Protein AF-A0A7R9YIL5-F1 (afdb_monomer)

Foldseek 3Di:
DDDDDDDDDPDPPPPPDDPVVVVVVLVVLPQFQDLVQLLCQLQVQLCVCLVFVVSNVALSLLSSLLSLLVSQCVSCVSLVAVLLNLLSVLSNLSSCLRNVLLVCCVVPPVVSVVVSVVVRVPDDDDRSVVCSVVSSVSSLLSSLLSLLSRLLCVCSNPFLDPVLVVLLVVLSVQLVVLSVQLSVQSVQVVVCVVVVDDDDCDDSNVPDVHSNVRSVLSNLVSSLSSSVSSCVRVPVPDPVSVVSNVSSVSSSD

Mean predicted aligned error: 8.69 Å

pLDDT: mean 85.77, std 17.81, range [32.41, 98.81]

Organism: Diacronema lutheri (NCBI:txid2081491)

Sequence (253 aa):
RVEGWPHSSFASQRIRQPTCRGAARLAMAAAPLDAQSLAVACALPTLLGLWKREYTVSYGYGGAMLWAGALALARAAADQSPLALAHAGLYIAYGLRLVLFLLYRELRIAYFRELRERVESRAPKGSRLRRLPFCLSVAALYFGMAAPLRLTQALGGTPASPFVASAIGALIGAGYVGWAVATLGDLQKTLAKARGAGLVTSGLYAKLRHPNYTGEAGLWMASAGAGVVAALGAGACSTAIAAWTALALVGCA

Structure (mmCIF, N/CA/C/O backbone):
data_AF-A0A7R9YIL5-F1
#
_entry.id   AF-A0A7R9YIL5-F1
#
loop_
_atom_site.group_PDB
_atom_site.id
_atom_site.type_symbol
_atom_site.label_atom_id
_atom_site.label_alt_id
_atom_site.label_comp_id
_atom_site.label_asym_id
_atom_site.label_entity_id
_atom_site.label_seq_id
_atom_site.pdbx_PDB_ins_code
_atom_site.Cartn_x
_atom_site.Cartn_y
_atom_site.Cartn_z
_atom_site.occupancy
_atom_site.B_iso_or_equiv
_atom_site.auth_seq_id
_atom_site.auth_comp_id
_atom_site.auth_asym_id
_atom_site.auth_atom_id
_atom_site.pdbx_PDB_model_num
ATOM 1 N N . ARG A 1 1 ? 42.624 -45.985 -55.792 1.00 43.16 1 ARG A N 1
ATOM 2 C CA . ARG A 1 1 ? 42.403 -44.557 -56.128 1.00 43.16 1 ARG A CA 1
ATOM 3 C C . ARG A 1 1 ? 41.510 -44.006 -55.023 1.00 43.16 1 ARG A C 1
ATOM 5 O O . ARG A 1 1 ? 40.496 -44.625 -54.742 1.00 43.16 1 ARG A O 1
ATOM 12 N N . VAL A 1 2 ? 42.017 -43.007 -54.312 1.00 41.53 2 VAL A N 1
ATOM 13 C CA . VAL A 1 2 ? 41.582 -42.529 -52.990 1.00 41.53 2 VAL A CA 1
ATOM 14 C C . VAL A 1 2 ? 40.319 -41.656 -53.097 1.00 41.53 2 VAL A C 1
ATOM 16 O O . VAL A 1 2 ? 40.208 -40.898 -54.052 1.00 41.53 2 VAL A O 1
ATOM 19 N N . GLU A 1 3 ? 39.414 -41.855 -52.129 1.00 41.59 3 GLU A N 1
ATOM 20 C CA . GLU A 1 3 ? 38.395 -40.980 -51.503 1.00 41.59 3 GLU A CA 1
ATOM 21 C C . GLU A 1 3 ? 37.538 -39.990 -52.317 1.00 41.59 3 GLU A C 1
ATOM 23 O O . GLU A 1 3 ? 38.011 -39.190 -53.115 1.00 41.59 3 GLU A O 1
ATOM 28 N N . GLY A 1 4 ? 36.247 -39.953 -51.962 1.00 40.53 4 GLY A N 1
ATOM 29 C CA . GLY A 1 4 ? 35.321 -38.867 -52.278 1.00 40.53 4 GLY A CA 1
ATOM 30 C C . GLY A 1 4 ? 34.204 -38.786 -51.235 1.00 40.53 4 GLY A C 1
ATOM 31 O O . GLY A 1 4 ? 33.125 -39.335 -51.437 1.00 40.53 4 GLY A O 1
ATOM 32 N N . TRP A 1 5 ? 34.484 -38.143 -50.098 1.00 43.59 5 TRP A N 1
ATOM 33 C CA . TRP A 1 5 ? 33.482 -37.740 -49.102 1.00 43.59 5 TRP A CA 1
ATOM 34 C C . TRP A 1 5 ? 32.734 -36.470 -49.562 1.00 43.59 5 TRP A C 1
ATOM 36 O O . TRP A 1 5 ? 33.339 -35.610 -50.205 1.00 43.59 5 TRP A O 1
ATOM 46 N N . PRO A 1 6 ? 31.439 -36.306 -49.229 1.00 52.16 6 PRO A N 1
ATOM 47 C CA . PRO A 1 6 ? 30.648 -35.151 -49.644 1.00 52.16 6 PRO A CA 1
ATOM 48 C C . PRO A 1 6 ? 30.911 -33.923 -48.757 1.00 52.16 6 PRO A C 1
ATOM 50 O O . PRO A 1 6 ? 30.765 -33.971 -47.536 1.00 52.16 6 PRO A O 1
ATOM 53 N N . HIS A 1 7 ? 31.243 -32.791 -49.381 1.00 45.88 7 HIS A N 1
ATOM 54 C CA . HIS A 1 7 ? 31.306 -31.491 -48.717 1.00 45.88 7 HIS A CA 1
ATOM 55 C C . HIS A 1 7 ? 29.890 -30.984 -48.402 1.00 45.88 7 HIS A C 1
ATOM 57 O O . HIS A 1 7 ? 29.178 -30.503 -49.283 1.00 45.88 7 HIS A O 1
ATOM 63 N N . SER A 1 8 ? 29.484 -31.055 -47.135 1.00 48.72 8 SER A N 1
ATOM 64 C CA . SER A 1 8 ? 28.352 -30.292 -46.613 1.00 48.72 8 SER A CA 1
ATOM 65 C C . SER A 1 8 ? 28.789 -28.844 -46.369 1.00 48.72 8 SER A C 1
ATOM 67 O O . SER A 1 8 ? 29.671 -28.550 -45.562 1.00 48.72 8 SER A O 1
ATOM 69 N N . SER A 1 9 ? 28.184 -27.907 -47.098 1.00 45.69 9 SER A N 1
ATOM 70 C CA . SER A 1 9 ? 28.391 -26.478 -46.884 1.00 45.69 9 SER A CA 1
ATOM 71 C C . SER A 1 9 ? 27.749 -26.058 -45.558 1.00 45.69 9 SER A C 1
ATOM 73 O O . SER A 1 9 ? 26.525 -25.951 -45.458 1.00 45.69 9 SER A O 1
ATOM 75 N N . PHE A 1 10 ? 28.566 -25.788 -44.542 1.00 44.75 10 PHE A N 1
ATOM 76 C CA . PHE A 1 10 ? 28.148 -25.046 -43.354 1.00 44.75 10 PHE A CA 1
ATOM 77 C C . PHE A 1 10 ? 27.812 -23.605 -43.765 1.00 44.75 10 PHE A C 1
ATOM 79 O O . PHE A 1 10 ? 28.677 -22.732 -43.835 1.00 44.75 10 PHE A O 1
ATOM 86 N N . ALA A 1 11 ? 26.539 -23.353 -44.072 1.00 48.94 11 ALA A N 1
ATOM 87 C CA . ALA A 1 11 ? 26.019 -22.005 -44.226 1.00 48.94 11 ALA A CA 1
ATOM 88 C C . ALA A 1 11 ? 26.051 -21.317 -42.855 1.00 48.94 11 ALA A C 1
ATOM 90 O O . ALA A 1 11 ? 25.267 -21.628 -41.958 1.00 48.94 11 ALA A O 1
ATOM 91 N N . SER A 1 12 ? 26.986 -20.386 -42.691 1.00 48.50 12 SER A N 1
ATOM 92 C CA . SER A 1 12 ? 27.076 -19.504 -41.536 1.00 48.50 12 SER A CA 1
ATOM 93 C C . SER A 1 12 ? 25.798 -18.668 -41.428 1.00 48.50 12 SER A C 1
ATOM 95 O O . SER A 1 12 ? 25.592 -17.683 -42.142 1.00 48.50 12 SER A O 1
ATOM 97 N N . GLN A 1 13 ? 24.904 -19.062 -40.519 1.00 47.03 13 GLN A N 1
ATOM 98 C CA . GLN A 1 13 ? 23.800 -18.216 -40.085 1.00 47.03 13 GLN A CA 1
ATOM 99 C C . GLN A 1 13 ? 24.396 -16.984 -39.398 1.00 47.03 13 GLN A C 1
ATOM 101 O O . GLN A 1 13 ? 24.738 -16.995 -38.218 1.00 47.03 13 GLN A O 1
ATOM 106 N N . ARG A 1 14 ? 24.555 -15.906 -40.169 1.00 44.38 14 ARG A N 1
ATOM 107 C CA . ARG A 1 14 ? 24.848 -14.572 -39.649 1.00 44.38 14 ARG A CA 1
ATOM 108 C C . ARG A 1 14 ? 23.717 -14.181 -38.701 1.00 44.38 14 ARG A C 1
ATOM 110 O O . ARG A 1 14 ? 22.636 -13.798 -39.148 1.00 44.38 14 ARG A O 1
ATOM 117 N N . ILE A 1 15 ? 23.988 -14.274 -37.401 1.00 51.88 15 ILE A N 1
ATOM 118 C CA . ILE A 1 15 ? 23.191 -13.661 -36.341 1.00 51.88 15 ILE A CA 1
ATOM 119 C C . ILE A 1 15 ? 23.100 -12.174 -36.690 1.00 51.88 15 ILE A C 1
ATOM 121 O O . ILE A 1 15 ? 24.083 -11.437 -36.595 1.00 51.88 15 ILE A O 1
ATOM 125 N N . ARG A 1 16 ? 21.939 -11.742 -37.191 1.00 44.91 16 ARG A N 1
ATOM 126 C CA . ARG A 1 16 ? 21.675 -10.328 -37.454 1.00 44.91 16 ARG A CA 1
ATOM 127 C C . ARG A 1 16 ? 21.697 -9.620 -36.108 1.00 44.91 16 ARG A C 1
ATOM 129 O O . ARG A 1 16 ? 20.775 -9.786 -35.314 1.00 44.91 16 ARG A O 1
ATOM 136 N N . GLN A 1 17 ? 22.746 -8.843 -35.854 1.00 46.16 17 GLN A N 1
ATOM 137 C CA . GLN A 1 17 ? 22.734 -7.922 -34.730 1.00 46.16 17 GLN A CA 1
ATOM 138 C C . GLN A 1 17 ? 21.582 -6.925 -34.928 1.00 46.16 17 GLN A C 1
ATOM 140 O O . GLN A 1 17 ? 21.430 -6.386 -36.033 1.00 46.16 17 GLN A O 1
ATOM 145 N N . PRO A 1 18 ? 20.737 -6.702 -33.909 1.00 42.69 18 PRO A N 1
ATOM 146 C CA . PRO A 1 18 ? 19.659 -5.734 -34.005 1.00 42.69 18 PRO A CA 1
ATOM 147 C C . PRO A 1 18 ? 20.264 -4.347 -34.238 1.00 42.69 18 PRO A C 1
ATOM 149 O O . PRO A 1 18 ? 21.098 -3.868 -33.475 1.00 42.69 18 PRO A O 1
ATOM 152 N N . THR A 1 19 ? 19.868 -3.708 -35.337 1.00 43.75 19 THR A N 1
ATOM 153 C CA . THR A 1 19 ? 20.321 -2.361 -35.684 1.00 43.75 19 THR A CA 1
ATOM 154 C C . THR A 1 19 ? 19.830 -1.359 -34.635 1.00 43.75 19 THR A C 1
ATOM 156 O O . THR A 1 19 ? 18.711 -1.480 -34.132 1.00 43.75 19 THR A O 1
ATOM 159 N N . CYS A 1 20 ? 20.619 -0.318 -34.342 1.00 45.12 20 CYS A N 1
ATOM 160 C CA . CYS A 1 20 ? 20.291 0.739 -33.367 1.00 45.12 20 CYS A CA 1
ATOM 161 C C . CYS A 1 20 ? 18.918 1.416 -33.592 1.00 45.12 20 CYS A C 1
ATOM 163 O O . CYS A 1 20 ? 18.374 2.045 -32.689 1.00 45.12 20 CYS A O 1
ATOM 165 N N . ARG A 1 21 ? 18.312 1.258 -34.778 1.00 38.22 21 ARG A N 1
ATOM 166 C CA . ARG A 1 21 ? 16.957 1.737 -35.100 1.00 38.22 21 ARG A CA 1
ATOM 167 C C . ARG A 1 21 ? 15.832 0.863 -34.520 1.00 38.22 21 ARG A C 1
ATOM 169 O O . ARG A 1 21 ? 14.750 1.382 -34.266 1.00 38.22 21 ARG A O 1
ATOM 176 N N . GLY A 1 22 ? 16.074 -0.427 -34.269 1.00 32.41 22 GLY A N 1
ATOM 177 C CA . GLY A 1 22 ? 15.143 -1.303 -33.543 1.00 32.41 22 GLY A CA 1
ATOM 178 C C . GLY A 1 22 ? 15.075 -0.965 -32.050 1.00 32.41 22 GLY A C 1
ATOM 179 O O . GLY A 1 22 ? 13.989 -0.926 -31.479 1.00 32.41 22 GLY A O 1
ATOM 180 N N . ALA A 1 23 ? 16.216 -0.602 -31.455 1.00 39.84 23 ALA A N 1
ATOM 181 C CA . ALA A 1 23 ? 16.303 -0.128 -30.073 1.00 39.84 23 ALA A CA 1
ATOM 182 C C . ALA A 1 23 ? 15.541 1.193 -29.855 1.00 39.84 23 ALA A C 1
ATOM 184 O O . ALA A 1 23 ? 14.880 1.357 -28.838 1.00 39.84 23 ALA A O 1
ATOM 185 N N . ALA A 1 24 ? 15.545 2.101 -30.837 1.00 35.88 24 ALA A N 1
ATOM 186 C CA . ALA A 1 24 ? 14.792 3.357 -30.767 1.00 35.88 24 ALA A CA 1
ATOM 187 C C . ALA A 1 24 ? 13.263 3.176 -30.898 1.00 35.88 24 ALA A C 1
ATOM 189 O O . ALA A 1 24 ? 12.508 3.936 -30.301 1.00 35.88 24 ALA A O 1
ATOM 190 N N . ARG A 1 25 ? 12.786 2.157 -31.635 1.00 33.31 25 ARG A N 1
ATOM 191 C CA . ARG A 1 25 ? 11.349 1.813 -31.697 1.00 33.31 25 ARG A CA 1
ATOM 192 C C . ARG A 1 25 ? 10.863 1.061 -30.454 1.00 33.31 25 ARG A C 1
ATOM 194 O O . ARG A 1 25 ? 9.716 1.243 -30.069 1.00 33.31 25 ARG A O 1
ATOM 201 N N . LEU A 1 26 ? 11.730 0.284 -29.802 1.00 37.34 26 LEU A N 1
ATOM 202 C CA . LEU A 1 26 ? 11.471 -0.298 -28.477 1.00 37.34 26 LEU A CA 1
ATOM 203 C C . LEU A 1 26 ? 11.579 0.740 -27.348 1.00 37.34 26 LEU A C 1
ATOM 205 O O . LEU A 1 26 ? 10.901 0.604 -26.344 1.00 37.34 26 LEU A O 1
ATOM 209 N N . ALA A 1 27 ? 12.344 1.819 -27.525 1.00 36.19 27 ALA A N 1
ATOM 210 C CA . ALA A 1 27 ? 12.391 2.951 -26.591 1.00 36.19 27 ALA A CA 1
ATOM 211 C C . ALA A 1 27 ? 11.147 3.866 -26.651 1.00 36.19 27 ALA A C 1
ATOM 213 O O . ALA A 1 27 ? 11.011 4.767 -25.828 1.00 36.19 27 ALA A O 1
ATOM 214 N N . MET A 1 28 ? 10.236 3.630 -27.605 1.00 36.56 28 MET A N 1
ATOM 215 C CA . MET A 1 28 ? 8.868 4.166 -27.585 1.00 36.56 28 MET A CA 1
ATOM 216 C C . MET A 1 28 ? 7.867 3.218 -26.891 1.00 36.56 28 MET A C 1
ATOM 218 O O . MET A 1 28 ? 6.677 3.536 -26.853 1.00 36.56 28 MET A O 1
ATOM 222 N N . ALA A 1 29 ? 8.317 2.076 -26.344 1.00 41.16 29 ALA A N 1
ATOM 223 C CA . ALA A 1 29 ? 7.546 1.309 -25.360 1.00 41.16 29 ALA A CA 1
ATOM 224 C C . ALA A 1 29 ? 7.273 2.208 -24.145 1.00 41.16 29 ALA A C 1
ATOM 226 O O . ALA A 1 29 ? 8.098 3.065 -23.826 1.00 41.16 29 ALA A O 1
ATOM 227 N N . ALA A 1 30 ? 6.082 2.109 -23.554 1.00 50.97 30 ALA A N 1
ATOM 228 C CA . ALA A 1 30 ? 5.438 3.240 -22.904 1.00 50.97 30 ALA A CA 1
ATOM 229 C C . ALA A 1 30 ? 6.308 3.924 -21.842 1.00 50.97 30 ALA A C 1
ATOM 231 O O . ALA A 1 30 ? 7.000 3.292 -21.042 1.00 50.97 30 ALA A O 1
ATOM 232 N N . ALA A 1 31 ? 6.246 5.257 -21.819 1.00 60.88 31 ALA A N 1
ATOM 233 C CA . ALA A 1 31 ? 6.897 6.031 -20.777 1.00 60.88 31 ALA A CA 1
ATOM 234 C C . ALA A 1 31 ? 6.431 5.522 -19.394 1.00 60.88 31 ALA A C 1
ATOM 236 O O . ALA A 1 31 ? 5.223 5.366 -19.180 1.00 60.88 31 ALA A O 1
ATOM 237 N N . PRO A 1 32 ? 7.357 5.272 -18.450 1.00 66.12 32 PRO A N 1
ATOM 238 C CA . PRO A 1 32 ? 7.005 4.765 -17.129 1.00 66.12 32 PRO A CA 1
ATOM 239 C C . PRO A 1 32 ? 6.058 5.739 -16.421 1.00 66.12 32 PRO A C 1
ATOM 241 O O . PRO A 1 32 ? 6.176 6.955 -16.623 1.00 66.12 32 PRO A O 1
ATOM 244 N N . LEU A 1 33 ? 5.167 5.209 -15.568 1.00 80.81 33 LEU A N 1
ATOM 245 C CA . LEU A 1 33 ? 4.094 5.949 -14.884 1.00 80.81 33 LEU A CA 1
ATOM 246 C C . LEU A 1 33 ? 4.544 7.329 -14.424 1.00 80.81 33 LEU A C 1
ATOM 248 O O . LEU A 1 33 ? 5.411 7.429 -13.556 1.00 80.81 33 LEU A O 1
ATOM 252 N N . ASP A 1 34 ? 3.980 8.379 -15.012 1.00 88.25 34 ASP A N 1
ATOM 253 C CA . ASP A 1 34 ? 4.464 9.742 -14.859 1.00 88.25 34 ASP A CA 1
ATOM 254 C C . ASP A 1 34 ? 4.389 10.236 -13.407 1.00 88.25 34 ASP A C 1
ATOM 256 O O . ASP A 1 34 ? 3.470 9.928 -12.645 1.00 88.25 34 ASP A O 1
ATOM 260 N N . ALA A 1 35 ? 5.402 11.012 -13.017 1.00 90.62 35 ALA A N 1
ATOM 261 C CA . ALA A 1 35 ? 5.555 11.486 -11.645 1.00 90.62 35 ALA A CA 1
ATOM 262 C C . ALA A 1 35 ? 4.369 12.350 -11.191 1.00 90.62 35 ALA A C 1
ATOM 264 O O . ALA A 1 35 ? 3.998 12.315 -10.023 1.00 90.62 35 ALA A O 1
ATOM 265 N N . GLN A 1 36 ? 3.779 13.117 -12.113 1.00 94.50 36 GLN A N 1
ATOM 266 C CA . GLN A 1 36 ? 2.678 14.029 -11.818 1.00 94.50 36 GLN A CA 1
ATOM 267 C C . GLN A 1 36 ? 1.403 13.253 -11.489 1.00 94.50 36 GLN A C 1
ATOM 269 O O . GLN A 1 36 ? 0.809 13.493 -10.441 1.00 94.50 36 GLN A O 1
ATOM 274 N N . SER A 1 37 ? 1.024 12.274 -12.311 1.00 94.31 37 SER A N 1
ATOM 275 C CA . SER A 1 37 ? -0.135 11.416 -12.055 1.00 94.31 37 SER A CA 1
ATOM 276 C C . SER A 1 37 ? 0.035 10.622 -10.768 1.00 94.31 37 SER A C 1
ATOM 278 O O . SER A 1 37 ? -0.918 10.503 -10.002 1.00 94.31 37 SER A O 1
ATOM 280 N N . LEU A 1 38 ? 1.247 10.137 -10.480 1.00 95.44 38 LEU A N 1
ATOM 281 C CA . LEU A 1 38 ? 1.524 9.453 -9.220 1.00 95.44 38 LEU A CA 1
ATOM 282 C C . LEU A 1 38 ? 1.409 10.401 -8.015 1.00 95.44 38 LEU A C 1
ATOM 284 O O . LEU A 1 38 ? 0.769 10.060 -7.024 1.00 95.44 38 LEU A O 1
ATOM 288 N N . ALA A 1 39 ? 1.960 11.613 -8.109 1.00 96.81 39 ALA A N 1
ATOM 289 C CA . ALA A 1 39 ? 1.838 12.623 -7.060 1.00 96.81 39 ALA A CA 1
ATOM 290 C C . ALA A 1 39 ? 0.375 13.018 -6.819 1.00 96.81 39 ALA A C 1
ATOM 292 O O . ALA A 1 39 ? -0.049 13.121 -5.671 1.00 96.81 39 ALA A O 1
ATOM 293 N N . VAL A 1 40 ? -0.418 13.178 -7.882 1.00 97.62 40 VAL A N 1
ATOM 294 C CA . VAL A 1 40 ? -1.859 13.457 -7.799 1.00 97.62 40 VAL A CA 1
ATOM 295 C C . VAL A 1 40 ? -2.609 12.288 -7.159 1.00 97.62 40 VAL A C 1
ATOM 297 O O . VAL A 1 40 ? -3.412 12.515 -6.252 1.00 97.62 40 VAL A O 1
ATOM 300 N N . ALA A 1 41 ? -2.314 11.051 -7.569 1.00 97.69 41 ALA A N 1
ATOM 301 C CA . ALA A 1 41 ? -2.917 9.846 -7.005 1.00 97.69 41 ALA A CA 1
ATOM 302 C C . ALA A 1 41 ? -2.622 9.694 -5.509 1.00 97.69 41 ALA A C 1
ATOM 304 O O . ALA A 1 41 ? -3.492 9.256 -4.761 1.00 97.69 41 ALA A O 1
ATOM 305 N N . CYS A 1 42 ? -1.434 10.100 -5.053 1.00 97.88 42 CYS A N 1
ATOM 306 C CA . CYS A 1 42 ? -1.090 10.102 -3.634 1.00 97.88 42 CYS A CA 1
ATOM 307 C C . CYS A 1 42 ? -1.674 11.305 -2.881 1.00 97.88 42 CYS A C 1
ATOM 309 O O . CYS A 1 42 ? -2.124 11.155 -1.748 1.00 97.88 42 CYS A O 1
ATOM 311 N N . ALA A 1 43 ? -1.708 12.493 -3.488 1.00 97.94 43 ALA A N 1
ATOM 312 C CA . ALA A 1 43 ? -2.155 13.714 -2.827 1.00 97.94 43 ALA A CA 1
ATOM 313 C C . ALA A 1 43 ? -3.675 13.780 -2.665 1.00 97.94 43 ALA A C 1
ATOM 315 O O . ALA A 1 43 ? -4.154 14.011 -1.556 1.00 97.94 43 ALA A O 1
ATOM 316 N N . LEU A 1 44 ? -4.454 13.559 -3.726 1.00 98.00 44 LEU A N 1
ATOM 317 C CA . LEU A 1 44 ? -5.900 13.806 -3.693 1.00 98.00 44 LEU A CA 1
ATOM 318 C C . LEU A 1 44 ? -6.639 12.998 -2.610 1.00 98.00 44 LEU A C 1
ATOM 320 O O . LEU A 1 44 ? -7.394 13.611 -1.851 1.00 98.00 44 LEU A O 1
ATOM 324 N N . PRO A 1 45 ? -6.404 11.683 -2.434 1.00 98.12 45 PRO A N 1
ATOM 325 C CA . PRO A 1 45 ? -7.035 10.929 -1.352 1.00 98.12 45 PRO A CA 1
ATOM 326 C C . PRO A 1 45 ? -6.656 11.446 0.043 1.00 98.12 45 PRO A C 1
ATOM 328 O O . PRO A 1 45 ? -7.496 11.473 0.943 1.00 98.12 45 PRO A O 1
ATOM 331 N N . THR A 1 46 ? -5.418 11.910 0.243 1.00 97.56 46 THR A N 1
ATOM 332 C CA . THR A 1 46 ? -4.970 12.424 1.553 1.00 97.56 46 THR A CA 1
ATOM 333 C C . THR A 1 46 ? -5.679 13.715 1.963 1.00 97.56 46 THR A C 1
ATOM 335 O O . THR A 1 46 ? -5.798 13.993 3.161 1.00 97.56 46 THR A O 1
ATOM 338 N N . LEU A 1 47 ? -6.223 14.471 0.999 1.00 97.56 47 LEU A N 1
ATOM 339 C CA . LEU A 1 47 ? -6.989 15.694 1.256 1.00 97.56 47 LEU A CA 1
ATOM 340 C C . LEU A 1 47 ? -8.331 15.431 1.951 1.00 97.56 47 LEU A C 1
ATOM 342 O O . LEU A 1 47 ? -8.904 16.363 2.516 1.00 97.56 47 LEU A O 1
ATOM 346 N N . LEU A 1 48 ? -8.799 14.177 2.034 1.00 96.50 48 LEU A N 1
ATOM 347 C CA . LEU A 1 48 ? -9.899 13.804 2.938 1.00 96.50 48 LEU A CA 1
ATOM 348 C C . LEU A 1 48 ? -9.603 14.201 4.400 1.00 96.50 48 LEU A C 1
ATOM 350 O O . LEU A 1 48 ? -10.520 14.495 5.170 1.00 96.50 48 LEU A O 1
ATOM 354 N N . GLY A 1 49 ? -8.318 14.311 4.747 1.00 95.44 49 GLY A N 1
ATOM 355 C CA . GLY A 1 49 ? -7.795 14.894 5.982 1.00 95.44 49 GLY A CA 1
ATOM 356 C C . GLY A 1 49 ? -8.297 16.288 6.342 1.00 95.44 49 GLY A C 1
ATOM 357 O O . GLY A 1 49 ? -8.426 16.639 7.522 1.00 95.44 49 GLY A O 1
ATOM 358 N N . LEU A 1 50 ? -8.592 17.095 5.318 1.00 95.25 50 LEU A N 1
ATOM 359 C CA . LEU A 1 50 ? -9.149 18.430 5.495 1.00 95.25 50 LEU A CA 1
ATOM 360 C C . LEU A 1 50 ? -10.538 18.343 6.129 1.00 95.25 50 LEU A C 1
ATOM 362 O O . LEU A 1 50 ? -10.873 19.182 6.960 1.00 95.25 50 LEU A O 1
ATOM 366 N N . TRP A 1 51 ? -11.324 17.312 5.807 1.00 93.81 51 TRP A N 1
ATOM 367 C CA . TRP A 1 51 ? -12.619 17.085 6.443 1.00 93.81 51 TRP A CA 1
ATOM 368 C C . TRP A 1 51 ? -12.469 16.496 7.849 1.00 93.81 51 TRP A C 1
ATOM 370 O O . TRP A 1 51 ? -13.001 17.063 8.807 1.00 93.81 51 TRP A O 1
ATOM 380 N N . LYS A 1 52 ? -11.735 15.387 7.981 1.00 93.06 52 LYS A N 1
ATOM 381 C CA . LYS A 1 52 ? -11.466 14.711 9.259 1.00 93.06 52 LYS A CA 1
ATOM 382 C C . LYS A 1 52 ? -9.996 14.335 9.316 1.00 93.06 52 LYS A C 1
ATOM 384 O O . LYS A 1 52 ? -9.512 13.654 8.420 1.00 93.06 52 LYS A O 1
ATOM 389 N N . ARG A 1 53 ? -9.289 14.734 10.378 1.00 90.44 53 ARG A N 1
ATOM 390 C CA . ARG A 1 53 ? -7.820 14.596 10.449 1.00 90.44 53 ARG A CA 1
ATOM 391 C C . ARG A 1 53 ? -7.343 13.150 10.264 1.00 90.44 53 ARG A C 1
ATOM 393 O O . ARG A 1 53 ? -6.332 12.913 9.613 1.00 90.44 53 ARG A O 1
ATOM 400 N N . GLU A 1 54 ? -8.075 12.190 10.820 1.00 93.25 54 GLU A N 1
ATOM 401 C CA . GLU A 1 54 ? -7.749 10.761 10.726 1.00 93.25 54 GLU A CA 1
ATOM 402 C C . GLU A 1 54 ? -7.852 10.216 9.291 1.00 93.25 54 GLU A C 1
ATOM 404 O O . GLU A 1 54 ? -7.197 9.231 8.955 1.00 93.25 54 GLU A O 1
ATOM 409 N N . TYR A 1 55 ? -8.623 10.862 8.409 1.00 96.12 55 TYR A N 1
ATOM 410 C CA . TYR A 1 55 ? -8.804 10.392 7.035 1.00 96.12 55 TYR A CA 1
ATOM 411 C C . TYR A 1 55 ? -7.545 10.515 6.189 1.00 96.12 55 TYR A C 1
ATOM 413 O O . TYR A 1 55 ? -7.392 9.723 5.268 1.00 96.12 55 TYR A O 1
ATOM 421 N N . THR A 1 56 ? -6.611 11.410 6.527 1.00 96.31 56 THR A N 1
ATOM 422 C CA . THR A 1 56 ? -5.315 11.505 5.836 1.00 96.31 56 THR A CA 1
ATOM 423 C C . THR A 1 56 ? -4.570 10.172 5.848 1.00 96.31 56 THR A C 1
ATOM 425 O O . THR A 1 56 ? -4.097 9.731 4.808 1.00 96.31 56 THR A O 1
ATOM 428 N N . VAL A 1 57 ? -4.498 9.528 7.019 1.00 95.75 57 VAL A N 1
ATOM 429 C CA . VAL A 1 57 ? -3.692 8.316 7.248 1.00 95.75 57 VAL A CA 1
ATOM 430 C C . VAL A 1 57 ? -4.489 7.015 7.153 1.00 95.75 57 VAL A C 1
ATOM 432 O O . VAL A 1 57 ? -3.932 5.934 7.309 1.00 95.75 57 VAL A O 1
ATOM 435 N N . SER A 1 58 ? -5.799 7.110 6.922 1.00 95.81 58 SER A N 1
ATOM 436 C CA . SER A 1 58 ? -6.704 5.962 6.844 1.00 95.81 58 SER A CA 1
ATOM 437 C C . SER A 1 58 ? -7.240 5.792 5.418 1.00 95.81 58 SER A C 1
ATOM 439 O O . SER A 1 58 ? -6.604 5.130 4.601 1.00 95.81 58 SER A O 1
ATOM 441 N N . TYR A 1 59 ? -8.353 6.436 5.061 1.00 97.56 59 TYR A N 1
ATOM 442 C CA . TYR A 1 59 ? -8.881 6.391 3.691 1.00 97.56 59 TYR A CA 1
ATOM 443 C C . TYR A 1 59 ? -7.939 7.021 2.665 1.00 97.56 59 TYR A C 1
ATOM 445 O O . TYR A 1 59 ? -7.843 6.524 1.548 1.00 97.56 59 TYR A O 1
ATOM 453 N N . GLY A 1 60 ? -7.219 8.079 3.041 1.00 98.12 60 GLY A N 1
ATOM 454 C CA . GLY A 1 60 ? -6.220 8.714 2.190 1.00 98.12 60 GLY A CA 1
ATOM 455 C C . GLY A 1 60 ? -5.083 7.765 1.836 1.00 98.12 60 GLY A C 1
ATOM 456 O O . GLY A 1 60 ? -4.656 7.724 0.690 1.00 98.12 60 GLY A O 1
ATOM 457 N N . TYR A 1 61 ? -4.672 6.925 2.780 1.00 98.06 61 TYR A N 1
ATOM 458 C CA . TYR A 1 61 ? -3.660 5.906 2.553 1.00 98.06 61 TYR A CA 1
ATOM 459 C C . TYR A 1 61 ? -4.135 4.803 1.608 1.00 98.06 61 TYR A C 1
ATOM 461 O O . TYR A 1 61 ? -3.521 4.556 0.569 1.00 98.06 61 TYR A O 1
ATOM 469 N N . GLY A 1 62 ? -5.267 4.173 1.934 1.00 98.12 62 GLY A N 1
ATOM 470 C CA . GLY A 1 62 ? -5.822 3.109 1.102 1.00 98.12 62 GLY A CA 1
ATOM 471 C C . GLY A 1 62 ? -6.187 3.610 -0.296 1.00 98.12 62 GLY A C 1
ATOM 472 O O . GLY A 1 62 ? -5.895 2.943 -1.285 1.00 98.12 62 GLY A O 1
ATOM 473 N N . GLY A 1 63 ? -6.751 4.817 -0.387 1.00 98.50 63 GLY A N 1
ATOM 474 C CA . GLY A 1 63 ? -7.087 5.476 -1.645 1.00 98.50 63 GLY A CA 1
ATOM 475 C C . GLY A 1 63 ? -5.860 5.834 -2.482 1.00 98.50 63 GLY A C 1
ATOM 476 O O . GLY A 1 63 ? -5.875 5.597 -3.688 1.00 98.50 63 GLY A O 1
ATOM 477 N N . ALA A 1 64 ? -4.787 6.335 -1.859 1.00 98.50 64 ALA A N 1
ATOM 478 C CA . ALA A 1 64 ? -3.532 6.632 -2.549 1.00 98.50 64 ALA A CA 1
ATOM 479 C C . ALA A 1 64 ? -2.929 5.374 -3.182 1.00 98.50 64 ALA A C 1
ATOM 481 O O . ALA A 1 64 ? -2.592 5.379 -4.364 1.00 98.50 64 ALA A O 1
ATOM 482 N N . MET A 1 65 ? -2.845 4.280 -2.419 1.00 98.56 65 MET A N 1
ATOM 483 C CA . MET A 1 65 ? -2.298 3.017 -2.921 1.00 98.56 65 MET A CA 1
ATOM 484 C C . MET A 1 65 ? -3.196 2.394 -3.993 1.00 98.56 65 MET A C 1
ATOM 486 O O . MET A 1 65 ? -2.694 1.938 -5.018 1.00 98.56 65 MET A O 1
ATOM 490 N N . LEU A 1 66 ? -4.521 2.433 -3.806 1.00 98.62 66 LEU A N 1
ATOM 491 C CA . LEU A 1 66 ? -5.484 1.940 -4.791 1.00 98.62 66 LEU A CA 1
ATOM 492 C C . LEU A 1 66 ? -5.359 2.682 -6.125 1.00 98.62 66 LEU A C 1
ATOM 494 O O . LEU A 1 66 ? -5.287 2.049 -7.177 1.00 98.62 66 LEU A O 1
ATOM 498 N N . TRP A 1 67 ? -5.318 4.016 -6.091 1.00 98.44 67 TRP A N 1
ATOM 499 C CA . TRP A 1 67 ? -5.245 4.817 -7.309 1.00 98.44 67 TRP A CA 1
ATOM 500 C C . TRP A 1 67 ? -3.873 4.702 -7.982 1.00 98.44 67 TRP A C 1
ATOM 502 O O . TRP A 1 67 ? -3.811 4.469 -9.190 1.00 98.44 67 TRP A O 1
ATOM 512 N N . ALA A 1 68 ? -2.777 4.761 -7.221 1.00 98.12 68 ALA A N 1
ATOM 513 C CA . ALA A 1 68 ? -1.436 4.524 -7.757 1.00 98.12 68 ALA A CA 1
ATOM 514 C C . ALA A 1 68 ? -1.338 3.149 -8.442 1.00 98.12 68 ALA A C 1
ATOM 516 O O . ALA A 1 68 ? -0.857 3.049 -9.572 1.00 98.12 68 ALA A O 1
ATOM 517 N N . GLY A 1 69 ? -1.876 2.105 -7.801 1.00 97.88 69 GLY A N 1
ATOM 518 C CA . GLY A 1 69 ? -1.979 0.767 -8.376 1.00 97.88 69 GLY A CA 1
ATOM 519 C C . GLY A 1 69 ? -2.833 0.728 -9.645 1.00 97.88 69 GLY A C 1
ATOM 520 O O . GLY A 1 69 ? -2.422 0.126 -10.629 1.00 97.88 69 GLY A O 1
ATOM 521 N N . ALA A 1 70 ? -3.980 1.411 -9.682 1.00 97.56 70 ALA A N 1
ATOM 522 C CA . ALA A 1 70 ? -4.842 1.465 -10.867 1.00 97.56 70 ALA A CA 1
ATOM 523 C C . ALA A 1 70 ? -4.168 2.154 -12.067 1.00 97.56 70 ALA A C 1
ATOM 525 O O . ALA A 1 70 ? -4.237 1.648 -13.189 1.00 97.56 70 ALA A O 1
ATOM 526 N N . LEU A 1 71 ? -3.470 3.273 -11.837 1.00 95.56 71 LEU A N 1
ATOM 527 C CA . LEU A 1 71 ? -2.680 3.935 -12.879 1.00 95.56 71 LEU A CA 1
ATOM 528 C C . LEU A 1 71 ? -1.555 3.023 -13.379 1.00 95.56 71 LEU A C 1
ATOM 530 O O . LEU A 1 71 ? -1.340 2.900 -14.588 1.00 95.56 71 LEU A O 1
ATOM 534 N N . ALA A 1 72 ? -0.864 2.347 -12.457 1.00 94.56 72 ALA A N 1
ATOM 535 C CA . ALA A 1 72 ? 0.189 1.407 -12.804 1.00 94.56 72 ALA A CA 1
ATOM 536 C C . ALA A 1 72 ? -0.344 0.194 -13.585 1.00 94.56 72 ALA A C 1
ATOM 538 O O . ALA A 1 72 ? 0.287 -0.233 -14.550 1.00 94.56 72 ALA A O 1
ATOM 539 N N . LEU A 1 73 ? -1.524 -0.320 -13.232 1.00 94.56 73 LEU A N 1
ATOM 540 C CA . LEU A 1 73 ? -2.170 -1.440 -13.914 1.00 94.56 73 LEU A CA 1
ATOM 541 C C . LEU A 1 73 ? -2.518 -1.072 -15.359 1.00 94.56 73 LEU A C 1
ATOM 543 O O . LEU A 1 73 ? -2.203 -1.827 -16.273 1.00 94.56 73 LEU A O 1
ATOM 547 N N . ALA A 1 74 ? -3.110 0.108 -15.575 1.00 91.62 74 ALA A N 1
ATOM 548 C CA . ALA A 1 74 ? -3.473 0.584 -16.909 1.00 91.62 74 ALA A CA 1
ATOM 549 C C . ALA A 1 74 ? -2.254 0.733 -17.835 1.00 91.62 74 ALA A C 1
ATOM 551 O O . ALA A 1 74 ? -2.350 0.488 -19.037 1.00 91.62 74 ALA A O 1
ATOM 552 N N . ARG A 1 75 ? -1.097 1.126 -17.289 1.00 88.38 75 ARG A N 1
ATOM 553 C CA . ARG A 1 75 ? 0.173 1.169 -18.033 1.00 88.38 75 ARG A CA 1
ATOM 554 C C . ARG A 1 75 ? 0.752 -0.224 -18.262 1.00 88.38 75 ARG A C 1
ATOM 556 O O . ARG A 1 75 ? 1.032 -0.582 -19.397 1.00 88.38 75 ARG A O 1
ATOM 563 N N . ALA A 1 76 ? 0.831 -1.043 -17.218 1.00 89.06 76 ALA A N 1
ATOM 564 C CA . ALA A 1 76 ? 1.376 -2.394 -17.308 1.00 89.06 76 ALA A CA 1
ATOM 565 C C . ALA A 1 76 ? 0.580 -3.303 -18.262 1.00 89.06 76 ALA A C 1
ATOM 567 O O . ALA A 1 76 ? 1.166 -4.172 -18.903 1.00 89.06 76 ALA A O 1
ATOM 568 N N . ALA A 1 77 ? -0.734 -3.086 -18.385 1.00 87.25 77 ALA A N 1
ATOM 569 C CA . ALA A 1 77 ? -1.583 -3.765 -19.359 1.00 87.25 77 ALA A CA 1
ATOM 570 C C . ALA A 1 77 ? -1.256 -3.357 -20.802 1.00 87.25 77 ALA A C 1
ATOM 572 O O . ALA A 1 77 ? -1.235 -4.213 -21.682 1.00 87.25 77 ALA A O 1
ATOM 573 N N . ALA A 1 78 ? -0.960 -2.075 -21.040 1.00 84.75 78 ALA A N 1
ATOM 574 C CA . ALA A 1 78 ? -0.537 -1.592 -22.353 1.00 84.75 78 ALA A CA 1
ATOM 575 C C . ALA A 1 78 ? 0.840 -2.157 -22.751 1.00 84.75 78 ALA A C 1
ATOM 577 O O . ALA A 1 78 ? 1.025 -2.563 -23.895 1.00 84.75 78 ALA A O 1
ATOM 578 N N . ASP A 1 79 ? 1.762 -2.255 -21.789 1.00 79.31 79 ASP A N 1
ATOM 579 C CA . ASP A 1 79 ? 3.119 -2.789 -21.989 1.00 79.31 79 ASP A CA 1
ATOM 580 C C . ASP A 1 79 ? 3.204 -4.322 -21.918 1.00 79.31 79 ASP A C 1
ATOM 582 O O . ASP A 1 79 ? 4.277 -4.891 -22.108 1.00 79.31 79 ASP A O 1
ATOM 586 N N . GLN A 1 80 ? 2.094 -5.000 -21.601 1.00 83.44 80 GLN A N 1
ATOM 587 C CA . GLN A 1 80 ? 2.014 -6.455 -21.414 1.00 83.44 80 GLN A CA 1
ATOM 588 C C . GLN A 1 80 ? 3.088 -7.016 -20.461 1.00 83.44 80 GLN A C 1
ATOM 590 O O . GLN A 1 80 ? 3.565 -8.133 -20.639 1.00 83.44 80 GLN A O 1
ATOM 595 N N . SER A 1 81 ? 3.469 -6.250 -19.432 1.00 86.38 81 SER A N 1
ATOM 596 C CA . SER A 1 81 ? 4.514 -6.623 -18.469 1.00 86.38 81 SER A CA 1
ATOM 597 C C . SER A 1 81 ? 3.912 -7.390 -17.282 1.00 86.38 81 SER A C 1
ATOM 599 O O . SER A 1 81 ? 3.281 -6.769 -16.419 1.00 86.38 81 SER A O 1
ATOM 601 N N . PRO A 1 82 ? 4.110 -8.722 -17.161 1.00 91.12 82 PRO A N 1
ATOM 602 C CA . PRO A 1 82 ? 3.444 -9.518 -16.125 1.00 91.12 82 PRO A CA 1
ATOM 603 C C . PRO A 1 82 ? 3.880 -9.134 -14.709 1.00 91.12 82 PRO A C 1
ATOM 605 O O . PRO A 1 82 ? 3.064 -9.110 -13.790 1.00 91.12 82 PRO A O 1
ATOM 608 N N . LEU A 1 83 ? 5.157 -8.782 -14.532 1.00 93.00 83 LEU A N 1
ATOM 609 C CA . LEU A 1 83 ? 5.689 -8.339 -13.242 1.00 93.00 83 LEU A CA 1
ATOM 610 C C . LEU A 1 83 ? 5.087 -6.993 -12.828 1.00 93.00 83 LEU A C 1
ATOM 612 O O . LEU A 1 83 ? 4.675 -6.836 -11.681 1.00 93.00 83 LEU A O 1
ATOM 616 N N . ALA A 1 84 ? 4.977 -6.039 -13.757 1.00 92.69 84 ALA A N 1
ATOM 617 C CA . ALA A 1 84 ? 4.362 -4.748 -13.462 1.00 92.69 84 ALA A CA 1
ATOM 618 C C . ALA A 1 84 ? 2.852 -4.882 -13.197 1.00 92.69 84 ALA A C 1
ATOM 620 O O . ALA A 1 84 ? 2.333 -4.223 -12.298 1.00 92.69 84 ALA A O 1
ATOM 621 N N . LEU A 1 85 ? 2.159 -5.775 -13.916 1.00 94.50 85 LEU A N 1
ATOM 622 C CA . LEU A 1 85 ? 0.755 -6.111 -13.660 1.00 94.50 85 LEU A CA 1
ATOM 623 C C . LEU A 1 85 ? 0.572 -6.695 -12.255 1.00 94.50 85 LEU A C 1
ATOM 625 O O . LEU A 1 85 ? -0.287 -6.237 -11.502 1.00 94.50 85 LEU A O 1
ATOM 629 N N . ALA A 1 86 ? 1.405 -7.667 -11.878 1.00 96.75 86 ALA A N 1
ATOM 630 C CA . ALA A 1 86 ? 1.356 -8.288 -10.559 1.00 96.75 86 ALA A CA 1
ATOM 631 C C . ALA A 1 86 ? 1.647 -7.278 -9.439 1.00 96.75 86 ALA A C 1
ATOM 633 O O . ALA A 1 86 ? 0.962 -7.289 -8.413 1.00 96.75 86 ALA A O 1
ATOM 634 N N . HIS A 1 87 ? 2.619 -6.383 -9.647 1.00 97.44 87 HIS A N 1
ATOM 635 C CA . HIS A 1 87 ? 2.972 -5.348 -8.680 1.00 97.44 87 HIS A CA 1
ATOM 636 C C . HIS A 1 87 ? 1.858 -4.307 -8.517 1.00 97.44 87 HIS A C 1
ATOM 638 O O . HIS A 1 87 ? 1.474 -3.981 -7.396 1.00 97.44 87 HIS A O 1
ATOM 644 N N . ALA A 1 88 ? 1.271 -3.844 -9.622 1.00 97.44 88 ALA A N 1
ATOM 645 C CA . ALA A 1 88 ? 0.113 -2.957 -9.601 1.00 97.44 88 ALA A CA 1
ATOM 646 C C . ALA A 1 88 ? -1.092 -3.605 -8.896 1.00 97.44 88 ALA A C 1
ATOM 648 O O . ALA A 1 88 ? -1.754 -2.970 -8.072 1.00 97.44 88 ALA A O 1
ATOM 649 N N . GLY A 1 89 ? -1.327 -4.895 -9.157 1.00 98.38 89 GLY A N 1
ATOM 650 C CA . GLY A 1 89 ? -2.352 -5.690 -8.483 1.00 98.38 89 GLY A CA 1
ATOM 651 C C . GLY A 1 89 ? -2.179 -5.733 -6.963 1.00 98.38 89 GLY A C 1
ATOM 652 O O . GLY A 1 89 ? -3.170 -5.637 -6.243 1.00 98.38 89 GLY A O 1
ATOM 653 N N . LEU A 1 90 ? -0.939 -5.784 -6.461 1.00 98.75 90 LEU A N 1
ATOM 654 C CA . LEU A 1 90 ? -0.657 -5.802 -5.022 1.00 98.75 90 LEU A CA 1
ATOM 655 C C . LEU A 1 90 ? -1.106 -4.495 -4.354 1.00 98.75 90 LEU A C 1
ATOM 657 O O . LEU A 1 90 ? -1.731 -4.523 -3.293 1.00 98.75 90 LEU A O 1
ATOM 661 N N . TYR A 1 91 ? -0.848 -3.354 -4.999 1.00 98.69 91 TYR A N 1
ATOM 662 C CA . TYR A 1 91 ? -1.264 -2.033 -4.514 1.00 98.69 91 TYR A CA 1
ATOM 663 C C . TYR A 1 91 ? -2.785 -1.873 -4.529 1.00 98.69 91 TYR A C 1
ATOM 665 O O . TYR A 1 91 ? -3.363 -1.372 -3.564 1.00 98.69 91 TYR A O 1
ATOM 673 N N . ILE A 1 92 ? -3.444 -2.356 -5.587 1.00 98.81 92 ILE A N 1
ATOM 674 C CA . ILE A 1 92 ? -4.910 -2.382 -5.677 1.00 98.81 92 ILE A CA 1
ATOM 675 C C . ILE A 1 92 ? -5.493 -3.259 -4.566 1.00 98.81 92 ILE A C 1
ATOM 677 O O . ILE A 1 92 ? -6.385 -2.819 -3.839 1.00 98.81 92 ILE A O 1
ATOM 681 N N . ALA A 1 93 ? -4.970 -4.474 -4.390 1.00 98.62 93 ALA A N 1
ATOM 682 C CA . ALA A 1 93 ? -5.420 -5.406 -3.363 1.00 98.62 93 ALA A CA 1
ATOM 683 C C . ALA A 1 93 ? -5.231 -4.830 -1.953 1.00 98.62 93 ALA A C 1
ATOM 685 O O . ALA A 1 93 ? -6.121 -4.957 -1.106 1.00 98.62 93 ALA A O 1
ATOM 686 N N . TYR A 1 94 ? -4.103 -4.164 -1.695 1.00 98.62 94 TYR A N 1
ATOM 687 C CA . TYR A 1 94 ? -3.858 -3.469 -0.436 1.00 98.62 94 TYR A CA 1
ATOM 688 C C . TYR A 1 94 ? -4.838 -2.312 -0.220 1.00 98.62 94 TYR A C 1
ATOM 690 O O . TYR A 1 94 ? -5.485 -2.243 0.828 1.00 98.62 94 TYR A O 1
ATOM 698 N N . GLY A 1 95 ? -4.969 -1.424 -1.208 1.00 98.44 95 GLY A N 1
ATOM 699 C CA . GLY A 1 95 ? -5.815 -0.240 -1.115 1.00 98.44 95 GLY A CA 1
ATOM 700 C C . GLY A 1 95 ? -7.287 -0.597 -0.911 1.00 98.44 95 GLY A C 1
ATOM 701 O O . GLY A 1 95 ? -7.920 -0.081 0.011 1.00 98.44 95 GLY A O 1
ATOM 702 N N . LEU A 1 96 ? -7.808 -1.555 -1.689 1.00 98.44 96 LEU A N 1
ATOM 703 C CA . LEU A 1 96 ? -9.162 -2.091 -1.512 1.00 98.44 96 LEU A CA 1
ATOM 704 C C . LEU A 1 96 ? -9.349 -2.688 -0.121 1.00 98.44 96 LEU A C 1
ATOM 706 O O . LEU A 1 96 ? -10.301 -2.332 0.569 1.00 98.44 96 LEU A O 1
ATOM 710 N N . ARG A 1 97 ? -8.433 -3.561 0.317 1.00 97.38 97 ARG A N 1
ATOM 711 C CA . ARG A 1 97 ? -8.491 -4.177 1.648 1.00 97.38 97 ARG A CA 1
ATOM 712 C C . ARG A 1 97 ? -8.597 -3.115 2.738 1.00 97.38 97 ARG A C 1
ATOM 714 O O . ARG A 1 97 ? -9.475 -3.220 3.590 1.00 97.38 97 ARG A O 1
ATOM 721 N N . LEU A 1 98 ? -7.729 -2.103 2.714 1.00 97.25 98 LEU A N 1
ATOM 722 C CA . LEU A 1 98 ? -7.700 -1.072 3.746 1.00 97.25 98 LEU A CA 1
ATOM 723 C C . LEU A 1 98 ? -8.974 -0.215 3.727 1.00 97.25 98 LEU A C 1
ATOM 725 O O . LEU A 1 98 ? -9.610 -0.056 4.769 1.00 97.25 98 LEU A O 1
ATOM 729 N N . VAL A 1 99 ? -9.383 0.291 2.558 1.00 97.94 99 VAL A N 1
ATOM 730 C CA . VAL A 1 99 ? -10.586 1.133 2.430 1.00 97.94 99 VAL A CA 1
ATOM 731 C C . VAL A 1 99 ? -11.840 0.368 2.851 1.00 97.94 99 VAL A C 1
ATOM 733 O O . VAL A 1 99 ? -12.620 0.876 3.656 1.00 97.94 99 VAL A O 1
ATOM 736 N N . LEU A 1 100 ? -12.025 -0.862 2.363 1.00 97.19 100 LEU A N 1
ATOM 737 C CA . LEU A 1 100 ? -13.202 -1.674 2.683 1.00 97.19 100 LEU A CA 1
ATOM 738 C C . LEU A 1 100 ? -13.238 -2.064 4.163 1.00 97.19 100 LEU A C 1
ATOM 740 O O . LEU A 1 100 ? -14.299 -2.021 4.785 1.00 97.19 100 LEU A O 1
ATOM 744 N N . PHE A 1 101 ? -12.087 -2.402 4.751 1.00 95.56 101 PHE A N 1
ATOM 745 C CA . PHE A 1 101 ? -11.991 -2.733 6.171 1.00 95.56 101 PHE A CA 1
ATOM 746 C C . PHE A 1 101 ? -12.354 -1.548 7.073 1.00 95.56 101 PHE A C 1
ATOM 748 O O . PHE A 1 101 ? -13.104 -1.709 8.043 1.00 95.56 101 PHE A O 1
ATOM 755 N N . LEU A 1 102 ? -11.850 -0.355 6.751 1.00 95.25 102 LEU A N 1
ATOM 756 C CA . LEU A 1 102 ? -12.163 0.869 7.486 1.00 95.25 102 LEU A CA 1
ATOM 757 C C . LEU A 1 102 ? -13.634 1.253 7.328 1.00 95.25 102 LEU A C 1
ATOM 759 O O . LEU A 1 102 ? -14.299 1.501 8.334 1.00 95.25 102 LEU A O 1
ATOM 763 N N . LEU A 1 103 ? -14.159 1.193 6.100 1.00 95.50 103 LEU A N 1
ATOM 764 C CA . LEU A 1 103 ? -15.560 1.485 5.809 1.00 95.50 103 LEU A CA 1
ATOM 765 C C . LEU A 1 103 ? -16.495 0.555 6.581 1.00 95.50 103 LEU A C 1
ATOM 767 O O . LEU A 1 103 ? -17.421 1.011 7.251 1.00 95.50 103 LEU A O 1
ATOM 771 N N . TYR A 1 104 ? -16.224 -0.752 6.556 1.00 94.50 104 TYR A N 1
ATOM 772 C CA . TYR A 1 104 ? -16.981 -1.723 7.338 1.00 94.50 104 TYR A CA 1
ATOM 773 C C . TYR A 1 104 ? -16.973 -1.368 8.831 1.00 94.50 104 TYR A C 1
ATOM 775 O O . TYR A 1 104 ? -18.028 -1.315 9.465 1.00 94.50 104 TYR A O 1
ATOM 783 N N . ARG A 1 105 ? -15.796 -1.090 9.403 1.00 91.94 105 ARG A N 1
ATOM 784 C CA . ARG A 1 105 ? -15.658 -0.758 10.829 1.00 91.94 105 ARG A CA 1
ATOM 785 C C . ARG A 1 105 ? -16.400 0.518 11.199 1.00 91.94 105 ARG A C 1
ATOM 787 O O . ARG A 1 105 ? -17.034 0.559 12.247 1.00 91.94 105 ARG A O 1
ATOM 794 N N . GLU A 1 106 ? -16.356 1.530 10.349 1.00 92.19 106 GLU A N 1
ATOM 795 C CA . GLU A 1 106 ? -17.036 2.799 10.584 1.00 92.19 106 GLU A CA 1
ATOM 796 C C . GLU A 1 106 ? -18.565 2.659 10.531 1.00 92.19 106 GLU A C 1
ATOM 798 O O . GLU A 1 106 ? -19.281 3.157 11.408 1.00 92.19 106 GLU A O 1
ATOM 803 N N . LEU A 1 107 ? -19.079 1.937 9.532 1.00 93.25 107 LEU A N 1
ATOM 804 C CA . LEU A 1 107 ? -20.517 1.748 9.353 1.00 93.25 107 LEU A CA 1
ATOM 805 C C . LEU A 1 107 ? -21.106 0.812 10.413 1.00 93.25 107 LEU A C 1
ATOM 807 O O . LEU A 1 107 ? -22.202 1.054 10.919 1.00 93.25 107 LEU A O 1
ATOM 811 N N . ARG A 1 108 ? -20.383 -0.250 10.779 1.00 91.88 108 ARG A N 1
ATOM 812 C CA . ARG A 1 108 ? -20.931 -1.345 11.593 1.00 91.88 108 ARG A CA 1
ATOM 813 C C . ARG A 1 108 ? -20.597 -1.256 13.077 1.00 91.88 108 ARG A C 1
ATOM 815 O O . ARG A 1 108 ? -21.270 -1.908 13.866 1.00 91.88 108 ARG A O 1
ATOM 822 N N . ILE A 1 109 ? -19.594 -0.473 13.479 1.00 89.88 109 ILE A N 1
ATOM 823 C CA . ILE A 1 109 ? -19.113 -0.450 14.866 1.00 89.88 109 ILE A CA 1
ATOM 824 C C . ILE A 1 109 ? -19.066 0.995 15.380 1.00 89.88 109 ILE A C 1
ATOM 826 O O . ILE A 1 109 ? -18.175 1.773 15.037 1.00 89.88 109 ILE A O 1
ATOM 830 N N . ALA A 1 110 ? -20.010 1.344 16.263 1.00 90.00 110 ALA A N 1
ATOM 831 C CA . ALA A 1 110 ? -20.162 2.697 16.812 1.00 90.00 110 ALA A CA 1
ATOM 832 C C . ALA A 1 110 ? -18.893 3.228 17.498 1.00 90.00 110 ALA A C 1
ATOM 834 O O . ALA A 1 110 ? -18.527 4.386 17.297 1.00 90.00 110 ALA A O 1
ATOM 835 N N . TYR A 1 111 ? -18.170 2.355 18.205 1.00 88.69 111 TYR A N 1
ATOM 836 C CA . TYR A 1 111 ? -16.908 2.687 18.866 1.00 88.69 111 TYR A CA 1
ATOM 837 C C . TYR A 1 111 ? -15.894 3.368 17.932 1.00 88.69 111 TYR A C 1
ATOM 839 O O . TYR A 1 111 ? -15.227 4.313 18.348 1.00 88.69 111 TYR A O 1
ATOM 847 N N . PHE A 1 112 ? -15.782 2.947 16.664 1.00 88.62 112 PHE A N 1
ATOM 848 C CA . PHE A 1 112 ? -14.827 3.572 15.739 1.00 88.62 112 PHE A CA 1
ATOM 849 C C . PHE A 1 112 ? -15.264 4.965 15.290 1.00 88.62 112 PHE A C 1
ATOM 851 O O . PHE A 1 112 ? -14.413 5.838 15.133 1.00 88.62 112 PHE A O 1
ATOM 858 N N . ARG A 1 113 ? -16.573 5.218 15.175 1.00 90.81 113 ARG A N 1
ATOM 859 C CA . ARG A 1 113 ? -17.081 6.576 14.935 1.00 90.81 113 ARG A CA 1
ATOM 860 C C . ARG A 1 113 ? -16.789 7.481 16.126 1.00 90.81 113 ARG A C 1
ATOM 862 O O . ARG A 1 113 ? -16.273 8.577 15.947 1.00 90.81 113 ARG A O 1
ATOM 869 N N . GLU A 1 114 ? -17.051 7.006 17.340 1.00 93.31 114 GLU A N 1
ATOM 870 C CA . GLU A 1 114 ? -16.752 7.759 18.562 1.00 93.31 114 GLU A CA 1
ATOM 871 C C . GLU A 1 114 ? -15.256 8.025 18.737 1.00 93.31 114 GLU A C 1
ATOM 873 O O . GLU A 1 114 ? -14.870 9.091 19.213 1.00 93.31 114 GLU A O 1
ATOM 878 N N . LEU A 1 115 ? -14.401 7.061 18.384 1.00 90.12 115 LEU A N 1
ATOM 879 C CA . LEU A 1 115 ? -12.953 7.234 18.427 1.00 90.12 115 LEU A CA 1
ATOM 880 C C . LEU A 1 115 ? -12.510 8.338 17.461 1.00 90.12 115 LEU A C 1
ATOM 882 O O . LEU A 1 115 ? -11.779 9.235 17.879 1.00 90.12 115 LEU A O 1
ATOM 886 N N . ARG A 1 116 ? -13.017 8.334 16.223 1.00 92.94 116 ARG A N 1
ATOM 887 C CA . ARG A 1 116 ? -12.755 9.395 15.242 1.00 92.94 116 ARG A CA 1
ATOM 888 C C . ARG A 1 116 ? -13.200 10.762 15.750 1.00 92.94 116 ARG A C 1
ATOM 890 O O . ARG A 1 116 ? -12.443 11.724 15.658 1.00 92.94 116 ARG A O 1
ATOM 897 N N . GLU A 1 117 ? -14.407 10.869 16.308 1.00 93.38 117 GLU A N 1
ATOM 898 C CA . GLU A 1 117 ? -14.889 12.145 16.855 1.00 93.38 117 GLU A CA 1
ATOM 899 C C . GLU A 1 117 ? -14.059 12.605 18.066 1.00 93.38 117 GLU A C 1
ATOM 901 O O . GLU A 1 117 ? -13.807 13.799 18.219 1.00 93.38 117 GLU A O 1
ATOM 906 N N . ARG A 1 118 ? -13.547 11.675 18.886 1.00 93.25 118 ARG A N 1
ATOM 907 C CA . ARG A 1 118 ? -12.588 11.981 19.962 1.00 93.25 118 ARG A CA 1
ATOM 908 C C . ARG A 1 118 ? -11.233 12.463 19.439 1.00 93.25 118 ARG A C 1
ATOM 910 O O . ARG A 1 118 ? -10.626 13.336 20.053 1.00 93.25 118 ARG A O 1
ATOM 917 N N . VAL A 1 119 ? -10.739 11.905 18.336 1.00 90.19 119 VAL A N 1
ATOM 918 C CA . VAL A 1 119 ? -9.511 12.383 17.679 1.00 90.19 119 VAL A CA 1
ATOM 919 C C . VAL A 1 119 ? -9.732 13.777 17.092 1.00 90.19 119 VAL A C 1
ATOM 921 O O . VAL A 1 119 ? -8.900 14.667 17.268 1.00 90.19 119 VAL A O 1
ATOM 924 N N . GLU A 1 120 ? -10.870 13.988 16.435 1.00 91.81 120 GLU A N 1
ATOM 925 C CA . GLU A 1 120 ? -11.221 15.257 15.802 1.00 91.81 120 GLU A CA 1
ATOM 926 C C . GLU A 1 120 ? -11.440 16.377 16.831 1.00 91.81 120 GLU A C 1
ATOM 928 O O . GLU A 1 120 ? -10.982 17.495 16.611 1.00 91.81 120 GLU A O 1
ATOM 933 N N . SER A 1 121 ? -12.055 16.092 17.984 1.00 91.31 121 SER A N 1
ATOM 934 C CA . SER A 1 121 ? -12.267 17.092 19.044 1.00 91.31 121 SER A CA 1
ATOM 935 C C . SER A 1 121 ? -10.968 17.583 19.692 1.00 91.31 121 SER A C 1
ATOM 937 O O . SER A 1 121 ? -10.919 18.698 20.214 1.00 91.31 121 SER A O 1
ATOM 939 N N . ARG A 1 122 ? -9.902 16.775 19.623 1.00 89.19 122 ARG A N 1
ATOM 940 C CA . ARG A 1 122 ? -8.545 17.117 20.077 1.00 89.19 122 ARG A CA 1
ATOM 941 C C . ARG A 1 122 ? -7.699 17.789 18.993 1.00 89.19 122 ARG A C 1
ATOM 943 O O . ARG A 1 122 ? -6.569 18.191 19.269 1.00 89.19 122 ARG A O 1
ATOM 950 N N . ALA A 1 123 ? -8.187 17.880 17.757 1.00 85.81 123 ALA A N 1
ATOM 951 C CA . ALA A 1 123 ? -7.452 18.534 16.684 1.00 85.81 123 ALA A CA 1
ATOM 952 C C . ALA A 1 123 ? -7.381 20.057 16.917 1.00 85.81 123 ALA A C 1
ATOM 954 O O . ALA A 1 123 ? -8.299 20.634 17.506 1.00 85.81 123 ALA A O 1
ATOM 955 N N . PRO A 1 124 ? -6.319 20.736 16.435 1.00 81.44 124 PRO A N 1
ATOM 956 C CA . PRO A 1 124 ? -6.219 22.188 16.532 1.00 81.44 124 PRO A CA 1
ATOM 957 C C . PRO A 1 124 ? -7.472 22.872 15.976 1.00 81.44 124 PRO A C 1
ATOM 959 O O . PRO A 1 124 ? -7.882 22.614 14.839 1.00 81.44 124 PRO A O 1
ATOM 962 N N . LYS A 1 125 ? -8.076 23.749 16.784 1.00 82.00 125 LYS A N 1
ATOM 963 C CA . LYS A 1 125 ? -9.237 24.547 16.380 1.00 82.00 125 LYS A CA 1
ATOM 964 C C . LYS A 1 125 ? -8.797 25.611 15.367 1.00 82.00 125 LYS A C 1
ATOM 966 O O . LYS A 1 125 ? -7.752 26.240 15.529 1.00 82.00 125 LYS A O 1
ATOM 971 N N . GLY A 1 126 ? -9.581 25.808 14.310 1.00 83.25 126 GLY A N 1
ATOM 972 C CA . GLY A 1 126 ? -9.302 26.788 13.259 1.00 83.25 126 GLY A CA 1
ATOM 973 C C . GLY A 1 126 ? -9.668 26.283 11.866 1.00 83.25 126 GLY A C 1
ATOM 974 O O . GLY A 1 126 ? -10.356 25.273 11.718 1.00 83.25 126 GLY A O 1
ATOM 975 N N . SER A 1 127 ? -9.196 26.992 10.837 1.00 90.06 127 SER A N 1
ATOM 976 C CA . SER A 1 127 ? -9.447 26.604 9.446 1.00 90.06 127 SER A CA 1
ATOM 977 C C . SER A 1 127 ? -8.902 25.207 9.157 1.00 90.06 127 SER A C 1
ATOM 979 O O . SER A 1 127 ? -7.744 24.900 9.449 1.00 90.06 127 SER A O 1
ATOM 981 N N . ARG A 1 128 ? -9.726 24.382 8.508 1.00 90.56 128 ARG A N 1
ATOM 982 C CA . ARG A 1 128 ? -9.348 23.050 8.017 1.00 90.56 128 ARG A CA 1
ATOM 983 C C . ARG A 1 128 ? -8.154 23.096 7.063 1.00 90.56 128 ARG A C 1
ATOM 985 O O . ARG A 1 128 ? -7.374 22.151 7.038 1.00 90.56 128 ARG A O 1
ATOM 992 N N . LEU A 1 129 ? -7.940 24.219 6.373 1.00 93.56 129 LEU A N 1
ATOM 993 C CA . LEU A 1 129 ? -6.781 24.426 5.499 1.00 93.56 129 LEU A CA 1
ATOM 994 C C . LEU A 1 129 ? -5.446 24.398 6.256 1.00 93.56 129 LEU A C 1
ATOM 996 O O . LEU A 1 129 ? -4.432 24.028 5.675 1.00 93.56 129 LEU A O 1
ATOM 1000 N N . ARG A 1 130 ? -5.428 24.673 7.571 1.00 92.31 130 ARG A N 1
ATOM 1001 C CA . ARG A 1 130 ? -4.215 24.525 8.402 1.00 92.31 130 ARG A CA 1
ATOM 1002 C C . ARG A 1 130 ? -3.719 23.076 8.490 1.00 92.31 130 ARG A C 1
ATOM 1004 O O . ARG A 1 130 ? -2.619 22.840 8.973 1.00 92.31 130 ARG A O 1
ATOM 1011 N N . ARG A 1 131 ? -4.515 22.105 8.030 1.00 93.69 131 ARG A N 1
ATOM 1012 C CA . ARG A 1 131 ? -4.151 20.683 7.953 1.00 93.69 131 ARG A CA 1
ATOM 1013 C C . ARG A 1 131 ? -3.418 20.329 6.657 1.00 93.69 131 ARG A C 1
ATOM 1015 O O . ARG A 1 131 ? -2.910 19.216 6.566 1.00 93.69 131 ARG A O 1
ATOM 1022 N N . LEU A 1 132 ? -3.337 21.244 5.683 1.00 95.62 132 LEU A N 1
ATOM 1023 C CA . LEU A 1 132 ? -2.650 21.008 4.409 1.00 95.62 132 LEU A CA 1
ATOM 1024 C C . LEU A 1 132 ? -1.200 20.540 4.584 1.00 95.62 132 LEU A C 1
ATOM 1026 O O . LEU A 1 132 ? -0.873 19.533 3.968 1.00 95.62 132 LEU A O 1
ATOM 1030 N N . PRO A 1 133 ? -0.354 21.150 5.441 1.00 95.69 133 PRO A N 1
ATOM 1031 C CA . PRO A 1 133 ? 1.023 20.684 5.605 1.00 95.69 133 PRO A CA 1
ATOM 1032 C C . PRO A 1 133 ? 1.104 19.215 6.034 1.00 95.69 133 PRO A C 1
ATOM 1034 O O . PRO A 1 133 ? 1.906 18.467 5.493 1.00 95.69 133 PRO A O 1
ATOM 1037 N N . PHE A 1 134 ? 0.215 18.782 6.936 1.00 94.88 134 PHE A N 1
ATOM 1038 C CA . PHE A 1 134 ? 0.119 17.383 7.357 1.00 94.88 134 PHE A CA 1
ATOM 1039 C C . PHE A 1 134 ? -0.387 16.466 6.234 1.00 94.88 134 PHE A C 1
ATOM 1041 O O . PHE A 1 134 ? 0.143 15.377 6.040 1.00 94.88 134 PHE A O 1
ATOM 1048 N N . CYS A 1 135 ? -1.395 16.897 5.469 1.00 97.06 135 CYS A N 1
ATOM 1049 C CA . CYS A 1 135 ? -1.895 16.106 4.341 1.00 97.06 135 CYS A CA 1
ATOM 1050 C C . CYS A 1 135 ? -0.812 15.931 3.270 1.00 97.06 135 CYS A C 1
ATOM 1052 O O . CYS A 1 135 ? -0.571 14.818 2.819 1.00 97.06 135 CYS A O 1
ATOM 1054 N N . LEU A 1 136 ? -0.114 17.015 2.921 1.00 96.88 136 LEU A N 1
ATOM 1055 C CA . LEU A 1 136 ? 0.947 17.011 1.918 1.00 96.88 136 LEU A CA 1
ATOM 1056 C C . LEU A 1 136 ? 2.188 16.243 2.385 1.00 96.88 136 LEU A C 1
ATOM 1058 O O . LEU A 1 136 ? 2.784 15.532 1.582 1.00 96.88 136 LEU A O 1
ATOM 1062 N N . SER A 1 137 ? 2.557 16.317 3.669 1.00 96.88 137 SER A N 1
ATOM 1063 C CA . SER A 1 137 ? 3.671 15.518 4.194 1.00 96.88 137 SER A CA 1
ATOM 1064 C C . SER A 1 137 ? 3.372 14.021 4.121 1.00 96.88 137 SER A C 1
ATOM 1066 O O . SER A 1 137 ? 4.234 13.234 3.743 1.00 96.88 137 SER A O 1
ATOM 1068 N N . VAL A 1 138 ? 2.137 13.620 4.438 1.00 97.31 138 VAL A N 1
ATOM 1069 C CA . VAL A 1 138 ? 1.710 12.220 4.323 1.00 97.31 138 VAL A CA 1
ATOM 1070 C C . VAL A 1 138 ? 1.591 11.796 2.853 1.00 97.31 138 VAL A C 1
ATOM 1072 O O . VAL A 1 138 ? 2.004 10.696 2.500 1.00 97.31 138 VAL A O 1
ATOM 1075 N N . ALA A 1 139 ? 1.113 12.675 1.969 1.00 97.88 139 ALA A N 1
ATOM 1076 C CA . ALA A 1 139 ? 1.103 12.420 0.530 1.00 97.88 139 ALA A CA 1
ATOM 1077 C C . ALA A 1 139 ? 2.510 12.186 -0.032 1.00 97.88 139 ALA A C 1
ATOM 1079 O O . ALA A 1 139 ? 2.684 11.304 -0.869 1.00 97.88 139 ALA A O 1
ATOM 1080 N N . ALA A 1 140 ? 3.513 12.933 0.441 1.00 96.75 140 ALA A N 1
ATOM 1081 C CA . ALA A 1 140 ? 4.907 12.738 0.049 1.00 96.75 140 ALA A CA 1
ATOM 1082 C C . ALA A 1 140 ? 5.446 11.369 0.499 1.00 96.75 140 ALA A C 1
ATOM 1084 O O . ALA A 1 140 ? 6.121 10.696 -0.280 1.00 96.75 140 ALA A O 1
ATOM 1085 N N . LEU A 1 141 ? 5.089 10.917 1.708 1.00 96.06 141 LEU A N 1
ATOM 1086 C CA . LEU A 1 141 ? 5.395 9.557 2.160 1.00 96.06 141 LEU A CA 1
ATOM 1087 C C . LEU A 1 141 ? 4.751 8.513 1.235 1.00 96.06 141 LEU A C 1
ATOM 1089 O O . LEU A 1 141 ? 5.439 7.623 0.746 1.00 96.06 141 LEU A O 1
ATOM 1093 N N . TYR A 1 142 ? 3.459 8.651 0.924 1.00 97.94 142 TYR A N 1
ATOM 1094 C CA . TYR A 1 142 ? 2.748 7.728 0.028 1.00 97.94 142 TYR A CA 1
ATOM 1095 C C . TYR A 1 142 ? 3.289 7.737 -1.397 1.00 97.94 142 TYR A C 1
ATOM 1097 O O . TYR A 1 142 ? 3.337 6.695 -2.045 1.00 97.94 142 TYR A O 1
ATOM 1105 N N . PHE A 1 143 ? 3.758 8.885 -1.871 1.00 97.00 143 PHE A N 1
ATOM 1106 C CA . PHE A 1 143 ? 4.459 8.985 -3.141 1.00 97.00 143 PHE A CA 1
ATOM 1107 C C . PHE A 1 143 ? 5.763 8.175 -3.131 1.00 97.00 143 PHE A C 1
ATOM 1109 O O . PHE A 1 143 ? 6.018 7.420 -4.069 1.00 97.00 143 PHE A O 1
ATOM 1116 N N . GLY A 1 144 ? 6.544 8.255 -2.048 1.00 95.44 144 GLY A N 1
ATOM 1117 C CA . GLY A 1 144 ? 7.716 7.400 -1.838 1.00 95.44 144 GLY A CA 1
ATOM 1118 C C . GLY A 1 144 ? 7.353 5.916 -1.790 1.00 95.44 144 GLY A C 1
ATOM 1119 O O . GLY A 1 144 ? 7.951 5.107 -2.493 1.00 95.44 144 GLY A O 1
ATOM 1120 N N . MET A 1 145 ? 6.293 5.563 -1.061 1.00 97.06 145 MET A N 1
ATOM 1121 C CA . MET A 1 145 ? 5.779 4.191 -1.005 1.00 97.06 145 MET A CA 1
ATOM 1122 C C . MET A 1 145 ? 5.330 3.669 -2.367 1.00 97.06 145 MET A C 1
ATOM 1124 O O . MET A 1 145 ? 5.417 2.471 -2.603 1.00 97.06 145 MET A O 1
ATOM 1128 N N . ALA A 1 146 ? 4.852 4.526 -3.270 1.00 97.38 146 ALA A N 1
ATOM 1129 C CA . ALA A 1 146 ? 4.396 4.135 -4.601 1.00 97.38 146 ALA A CA 1
ATOM 1130 C C . ALA A 1 146 ? 5.492 4.192 -5.684 1.00 97.38 146 ALA A C 1
ATOM 1132 O O . ALA A 1 146 ? 5.300 3.654 -6.776 1.00 97.38 146 ALA A O 1
ATOM 1133 N N . ALA A 1 147 ? 6.665 4.761 -5.382 1.00 94.69 147 ALA A N 1
ATOM 1134 C CA . ALA A 1 147 ? 7.829 4.797 -6.273 1.00 94.69 147 ALA A CA 1
ATOM 1135 C C . ALA A 1 147 ? 8.229 3.430 -6.879 1.00 94.69 147 ALA A C 1
ATOM 1137 O O . ALA A 1 147 ? 8.565 3.394 -8.071 1.00 94.69 147 ALA A O 1
ATOM 1138 N N . PRO A 1 148 ? 8.163 2.292 -6.150 1.00 95.25 148 PRO A N 1
ATOM 1139 C CA . PRO A 1 148 ? 8.510 0.984 -6.706 1.00 95.25 148 PRO A CA 1
ATOM 1140 C C . PRO A 1 148 ? 7.682 0.562 -7.927 1.00 95.25 148 PRO A C 1
ATOM 1142 O O . PRO A 1 148 ? 8.192 -0.154 -8.796 1.00 95.25 148 PRO A O 1
ATOM 1145 N N . LEU A 1 149 ? 6.432 1.030 -8.049 1.00 94.88 149 LEU A N 1
ATOM 1146 C CA . LEU A 1 149 ? 5.596 0.767 -9.226 1.00 94.88 149 LEU A CA 1
ATOM 1147 C C . LEU A 1 149 ? 6.246 1.325 -10.495 1.00 94.88 149 LEU A C 1
ATOM 1149 O O . LEU A 1 149 ? 6.361 0.622 -11.497 1.00 94.88 149 LEU A O 1
ATOM 1153 N N . ARG A 1 150 ? 6.758 2.558 -10.431 1.00 91.88 150 ARG A N 1
ATOM 1154 C CA . ARG A 1 150 ? 7.433 3.198 -11.565 1.00 91.88 150 ARG A CA 1
ATOM 1155 C C . ARG A 1 150 ? 8.741 2.486 -11.918 1.00 91.88 150 ARG A C 1
ATOM 1157 O O . ARG A 1 150 ? 9.026 2.293 -13.096 1.00 91.88 150 ARG A O 1
ATOM 1164 N N . LEU A 1 151 ? 9.524 2.085 -10.914 1.00 89.62 151 LEU A N 1
ATOM 1165 C CA . LEU A 1 151 ? 10.798 1.380 -11.118 1.00 89.62 151 LEU A CA 1
ATOM 1166 C C . LEU A 1 151 ? 10.598 0.016 -11.787 1.00 89.62 151 LEU A C 1
ATOM 1168 O O . LEU A 1 151 ? 11.296 -0.318 -12.739 1.00 89.62 151 LEU A O 1
ATOM 1172 N N . THR A 1 152 ? 9.608 -0.752 -11.332 1.00 89.75 152 THR A N 1
ATOM 1173 C CA . THR A 1 152 ? 9.288 -2.060 -11.928 1.00 89.75 152 THR A CA 1
ATOM 1174 C C . THR A 1 152 ? 8.701 -1.948 -13.338 1.00 89.75 152 THR A C 1
ATOM 1176 O O . THR A 1 152 ? 8.960 -2.814 -14.171 1.00 89.75 152 THR A O 1
ATOM 1179 N N . GLN A 1 153 ? 7.980 -0.867 -13.650 1.00 87.00 153 GLN A N 1
ATOM 1180 C CA . GLN A 1 153 ? 7.513 -0.574 -15.010 1.00 87.00 153 GLN A CA 1
ATOM 1181 C C . GLN A 1 153 ? 8.621 -0.121 -15.958 1.00 87.00 153 GLN A C 1
ATOM 1183 O O . GLN A 1 153 ? 8.576 -0.458 -17.137 1.00 87.00 153 GLN A O 1
ATOM 1188 N N . ALA A 1 154 ? 9.630 0.601 -15.462 1.00 80.00 154 ALA A N 1
ATOM 1189 C CA . ALA A 1 154 ? 10.743 1.088 -16.278 1.00 80.00 154 ALA A CA 1
ATOM 1190 C C . ALA A 1 154 ? 11.565 -0.040 -16.936 1.00 80.00 154 ALA A C 1
ATOM 1192 O O . ALA A 1 154 ? 12.321 0.221 -17.866 1.00 80.00 154 ALA A O 1
ATOM 1193 N N . LEU A 1 155 ? 11.389 -1.292 -16.499 1.00 72.06 155 LEU A N 1
ATOM 1194 C CA . LEU A 1 155 ? 11.943 -2.477 -17.158 1.00 72.06 155 LEU A CA 1
ATOM 1195 C C . LEU A 1 155 ? 11.251 -2.836 -18.489 1.00 72.06 155 LEU A C 1
ATOM 1197 O O . LEU A 1 155 ? 11.712 -3.747 -19.173 1.00 72.06 155 LEU A O 1
ATOM 1201 N N . GLY A 1 156 ? 10.140 -2.183 -18.853 1.00 59.97 156 GLY A N 1
ATOM 1202 C CA . GLY A 1 156 ? 9.507 -2.318 -20.173 1.00 59.97 156 GLY A CA 1
ATOM 1203 C C . GLY A 1 156 ? 9.057 -3.738 -20.539 1.00 59.97 156 GLY A C 1
ATOM 1204 O O . GLY A 1 156 ? 8.993 -4.078 -21.713 1.00 59.97 156 GLY A O 1
ATOM 1205 N N . GLY A 1 157 ? 8.812 -4.602 -19.548 1.00 58.72 157 GLY A N 1
ATOM 1206 C CA . GLY A 1 157 ? 8.422 -6.003 -19.765 1.00 58.72 157 GLY A CA 1
ATOM 1207 C C . GLY A 1 157 ? 9.572 -6.962 -20.103 1.00 58.72 157 GLY A C 1
ATOM 1208 O O . GLY A 1 157 ? 9.374 -8.174 -20.041 1.00 58.72 157 GLY A O 1
ATOM 1209 N N . THR A 1 158 ? 10.783 -6.465 -20.367 1.00 64.38 158 THR A N 1
ATOM 1210 C CA . THR A 1 158 ? 11.977 -7.289 -20.615 1.00 64.38 158 THR A CA 1
ATOM 1211 C C . THR A 1 158 ? 13.013 -7.074 -19.511 1.00 64.38 158 THR A C 1
ATOM 1213 O O . THR A 1 158 ? 13.845 -6.171 -19.612 1.00 64.38 158 THR A O 1
ATOM 1216 N N . PRO A 1 159 ? 12.984 -7.877 -18.433 1.00 66.81 159 PRO A N 1
ATOM 1217 C CA . PRO A 1 159 ? 14.005 -7.808 -17.395 1.00 66.81 159 PRO A CA 1
ATOM 1218 C C . PRO A 1 159 ? 15.391 -8.107 -17.981 1.00 66.81 159 PRO A C 1
ATOM 1220 O O . PRO A 1 159 ? 15.531 -8.967 -18.849 1.00 66.81 159 PRO A O 1
ATOM 1223 N N . ALA A 1 160 ? 16.422 -7.428 -17.470 1.00 72.69 160 ALA A N 1
ATOM 1224 C CA . ALA A 1 160 ? 17.795 -7.552 -17.968 1.00 72.69 160 ALA A CA 1
ATOM 1225 C C . ALA A 1 160 ? 18.353 -8.986 -17.903 1.00 72.69 160 ALA A C 1
ATOM 1227 O O . ALA A 1 160 ? 19.237 -9.344 -18.679 1.00 72.69 160 ALA A O 1
ATOM 1228 N N . SER A 1 161 ? 17.836 -9.816 -16.991 1.00 85.62 161 SER A N 1
ATOM 1229 C CA . SER A 1 161 ? 18.124 -11.248 -16.945 1.00 85.62 161 SER A CA 1
ATOM 1230 C C . SER A 1 161 ? 16.969 -12.047 -16.319 1.00 85.62 161 SER A C 1
ATOM 1232 O O . SER A 1 161 ? 16.187 -11.493 -15.534 1.00 85.62 161 SER A O 1
ATOM 1234 N N . PRO A 1 162 ? 16.877 -13.367 -16.583 1.00 88.31 162 PRO A N 1
ATOM 1235 C CA . PRO A 1 162 ? 15.916 -14.249 -15.913 1.00 88.31 162 PRO A CA 1
ATOM 1236 C C . PRO A 1 162 ? 16.049 -14.247 -14.383 1.00 88.31 162 PRO A C 1
ATOM 1238 O O . PRO A 1 162 ? 15.057 -14.386 -13.666 1.00 88.31 162 PRO A O 1
ATOM 1241 N N . PHE A 1 163 ? 17.269 -14.048 -13.873 1.00 90.25 163 PHE A N 1
ATOM 1242 C CA . PHE A 1 163 ? 17.531 -13.933 -12.439 1.00 90.25 163 PHE A CA 1
ATOM 1243 C C . PHE A 1 163 ? 16.875 -12.680 -11.844 1.00 90.25 163 PHE A C 1
ATOM 1245 O O . PHE A 1 163 ? 16.158 -12.780 -10.850 1.00 90.25 163 PHE A O 1
ATOM 1252 N N . VAL A 1 164 ? 17.045 -11.517 -12.487 1.00 90.12 164 VAL A N 1
ATOM 1253 C CA . VAL A 1 164 ? 16.401 -10.256 -12.070 1.00 90.12 164 VAL A CA 1
ATOM 1254 C C . VAL A 1 164 ? 14.877 -10.396 -12.097 1.00 90.12 164 VAL A C 1
ATOM 1256 O O . VAL A 1 164 ? 14.207 -10.010 -11.142 1.00 90.12 164 VAL A O 1
ATOM 1259 N N . ALA A 1 165 ? 14.330 -11.012 -13.150 1.00 91.12 165 ALA A N 1
ATOM 1260 C CA . ALA A 1 165 ? 12.898 -11.285 -13.264 1.00 91.12 165 ALA A CA 1
ATOM 1261 C C . ALA A 1 165 ? 12.372 -12.119 -12.086 1.00 91.12 165 ALA A C 1
ATOM 1263 O O . ALA A 1 165 ? 11.361 -11.778 -11.470 1.00 91.12 165 ALA A O 1
ATOM 1264 N N . SER A 1 166 ? 13.090 -13.197 -11.760 1.00 93.94 166 SER A N 1
ATOM 1265 C CA . SER A 1 166 ? 12.727 -14.128 -10.690 1.00 93.94 166 SER A CA 1
ATOM 1266 C C . SER A 1 166 ? 12.810 -13.469 -9.316 1.00 93.94 166 SER A C 1
ATOM 1268 O O . SER A 1 166 ? 11.915 -13.658 -8.497 1.00 93.94 166 SER A O 1
ATOM 1270 N N . ALA A 1 167 ? 13.835 -12.648 -9.073 1.00 95.44 167 ALA A N 1
ATOM 1271 C CA . ALA A 1 167 ? 13.981 -11.899 -7.828 1.00 95.44 167 ALA A CA 1
ATOM 1272 C C . ALA A 1 167 ? 12.834 -10.892 -7.625 1.00 95.44 167 ALA A C 1
ATOM 1274 O O . ALA A 1 167 ? 12.232 -10.857 -6.553 1.00 95.44 167 ALA A O 1
ATOM 1275 N N . ILE A 1 168 ? 12.471 -10.128 -8.664 1.00 94.94 168 ILE A N 1
ATOM 1276 C CA . ILE A 1 168 ? 11.321 -9.208 -8.624 1.00 94.94 168 ILE A CA 1
ATOM 1277 C C . ILE A 1 168 ? 10.023 -9.981 -8.376 1.00 94.94 168 ILE A C 1
ATOM 1279 O O . ILE A 1 168 ? 9.236 -9.598 -7.513 1.00 94.94 168 ILE A O 1
ATOM 1283 N N . GLY A 1 169 ? 9.809 -11.088 -9.093 1.00 95.94 169 GLY A N 1
ATOM 1284 C CA . GLY A 1 169 ? 8.637 -11.944 -8.910 1.00 95.94 169 GLY A CA 1
ATOM 1285 C C . GLY A 1 169 ? 8.530 -12.503 -7.489 1.00 95.94 169 GLY A C 1
ATOM 1286 O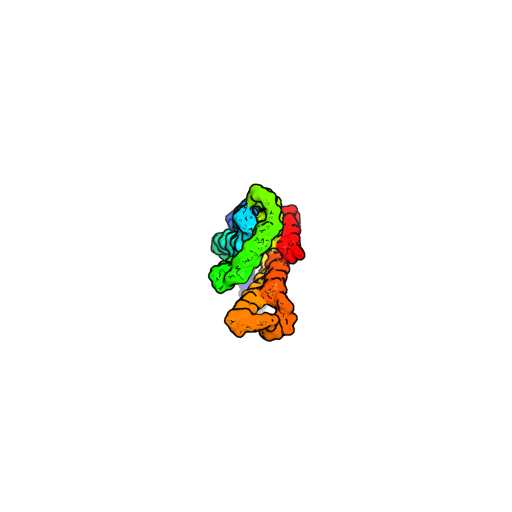 O . GLY A 1 169 ? 7.456 -12.450 -6.890 1.00 95.94 169 GLY A O 1
ATOM 1287 N N . ALA A 1 170 ? 9.642 -12.970 -6.915 1.00 97.81 170 ALA A N 1
ATOM 1288 C CA . ALA A 1 170 ? 9.696 -13.470 -5.543 1.00 97.81 170 ALA A CA 1
ATOM 1289 C C . ALA A 1 170 ? 9.365 -12.376 -4.516 1.00 97.81 170 ALA A C 1
ATOM 1291 O O . ALA A 1 170 ? 8.619 -12.627 -3.572 1.00 97.81 170 ALA A O 1
ATOM 1292 N N . LEU A 1 171 ? 9.865 -11.154 -4.721 1.00 98.31 171 LEU A N 1
ATOM 1293 C CA . LEU A 1 171 ? 9.577 -10.007 -3.859 1.00 98.31 171 LEU A CA 1
ATOM 1294 C C . LEU A 1 171 ? 8.106 -9.582 -3.952 1.00 98.31 171 LEU A C 1
ATOM 1296 O O . LEU A 1 171 ? 7.449 -9.424 -2.928 1.00 98.31 171 LEU A O 1
ATOM 1300 N N . ILE A 1 172 ? 7.533 -9.495 -5.154 1.00 98.31 172 ILE A N 1
ATOM 1301 C CA . ILE A 1 172 ? 6.093 -9.231 -5.319 1.00 98.31 172 ILE A CA 1
ATOM 1302 C C . ILE A 1 172 ? 5.265 -10.337 -4.642 1.00 98.31 172 ILE A C 1
ATOM 1304 O O . ILE A 1 172 ? 4.305 -10.042 -3.930 1.00 98.31 172 ILE A O 1
ATOM 1308 N N . GLY A 1 173 ? 5.662 -11.604 -4.804 1.00 98.50 173 GLY A N 1
ATOM 1309 C CA . GLY A 1 173 ? 5.041 -12.747 -4.133 1.00 98.50 173 GLY A CA 1
ATOM 1310 C C . GLY A 1 173 ? 5.091 -12.639 -2.605 1.00 98.50 173 GLY A C 1
ATOM 1311 O O . GLY A 1 173 ? 4.065 -12.799 -1.944 1.00 98.50 173 GLY A O 1
ATOM 1312 N N . ALA A 1 174 ? 6.247 -12.286 -2.036 1.00 98.69 174 ALA A N 1
ATOM 1313 C CA . ALA A 1 174 ? 6.387 -12.000 -0.607 1.00 98.69 174 ALA A CA 1
ATOM 1314 C C . ALA A 1 174 ? 5.488 -10.831 -0.167 1.00 98.69 174 ALA A C 1
ATOM 1316 O O . ALA A 1 174 ? 4.895 -10.875 0.913 1.00 98.69 174 ALA A O 1
ATOM 1317 N N . GLY A 1 175 ? 5.305 -9.831 -1.033 1.00 98.56 175 GLY A N 1
ATOM 1318 C CA . GLY A 1 175 ? 4.354 -8.744 -0.832 1.00 98.56 175 GLY A CA 1
ATOM 1319 C C . GLY A 1 175 ? 2.909 -9.227 -0.682 1.00 98.56 175 GLY A C 1
ATOM 1320 O O . GLY A 1 175 ? 2.221 -8.830 0.260 1.00 98.56 175 GLY A O 1
ATOM 1321 N N . TYR A 1 176 ? 2.462 -10.150 -1.540 1.00 98.81 176 TYR A N 1
ATOM 1322 C CA . TYR A 1 176 ? 1.141 -10.782 -1.413 1.00 98.81 176 TYR A CA 1
ATOM 1323 C C . TYR A 1 176 ? 1.006 -11.639 -0.149 1.00 98.81 176 TYR A C 1
ATOM 1325 O O . TYR A 1 176 ? -0.070 -11.670 0.450 1.00 98.81 176 TYR A O 1
ATOM 1333 N N . VAL A 1 177 ? 2.080 -12.291 0.307 1.00 98.62 177 VAL A N 1
ATOM 1334 C CA . VAL A 1 177 ? 2.083 -12.982 1.608 1.00 98.62 177 VAL A CA 1
ATOM 1335 C C . VAL A 1 177 ? 1.890 -11.976 2.746 1.00 98.62 177 VAL A C 1
ATOM 1337 O O . VAL A 1 177 ? 1.046 -12.198 3.615 1.00 98.62 177 VAL A O 1
ATOM 1340 N N . GLY A 1 178 ? 2.597 -10.842 2.717 1.00 98.50 178 GLY A N 1
ATOM 1341 C CA . GLY A 1 178 ? 2.404 -9.743 3.668 1.00 98.50 178 GLY A CA 1
ATOM 1342 C C . GLY A 1 178 ? 0.965 -9.213 3.666 1.00 98.50 178 GLY A C 1
ATOM 1343 O O . GLY A 1 178 ? 0.326 -9.125 4.718 1.00 98.50 178 GLY A O 1
ATOM 1344 N N . TRP A 1 179 ? 0.405 -8.966 2.479 1.00 98.56 179 TRP A N 1
ATOM 1345 C CA . TRP A 1 179 ? -1.002 -8.598 2.300 1.00 98.56 179 TRP A CA 1
ATOM 1346 C C . TRP A 1 179 ? -1.963 -9.635 2.903 1.00 98.56 179 TRP A C 1
ATOM 1348 O O . TRP A 1 179 ? -2.910 -9.264 3.602 1.00 98.56 179 TRP A O 1
ATOM 1358 N N . ALA A 1 180 ? -1.722 -10.930 2.682 1.00 98.56 180 ALA A N 1
ATOM 1359 C CA . ALA A 1 180 ? -2.561 -12.003 3.207 1.00 98.56 180 ALA A CA 1
ATOM 1360 C C . ALA A 1 180 ? -2.499 -12.069 4.739 1.00 98.56 180 ALA A C 1
ATOM 1362 O O . ALA A 1 180 ? -3.543 -12.098 5.389 1.00 98.56 180 ALA A O 1
ATOM 1363 N N . VAL A 1 181 ? -1.299 -12.009 5.331 1.00 98.50 181 VAL A N 1
ATOM 1364 C CA . VAL A 1 181 ? -1.122 -11.939 6.793 1.00 98.50 181 VAL A CA 1
ATOM 1365 C C . VAL A 1 181 ? -1.870 -10.735 7.361 1.00 98.50 181 VAL A C 1
ATOM 1367 O O . VAL A 1 181 ? -2.559 -10.864 8.378 1.00 98.50 181 VAL A O 1
ATOM 1370 N N . ALA A 1 182 ? -1.801 -9.587 6.679 1.00 98.19 182 ALA A N 1
ATOM 1371 C CA . ALA A 1 182 ? -2.478 -8.391 7.144 1.00 98.19 182 ALA A CA 1
ATOM 1372 C C . ALA A 1 182 ? -4.008 -8.520 7.095 1.00 98.19 182 ALA A C 1
ATOM 1374 O O . ALA A 1 182 ? -4.696 -8.244 8.080 1.00 98.19 182 ALA A O 1
ATOM 1375 N N . THR A 1 183 ? -4.528 -9.012 5.969 1.00 97.88 183 THR A N 1
ATOM 1376 C CA . THR A 1 183 ? -5.959 -9.267 5.746 1.00 97.88 183 THR A CA 1
ATOM 1377 C C . THR A 1 183 ? -6.519 -10.256 6.763 1.00 97.88 183 THR A C 1
ATOM 1379 O O . THR A 1 183 ? -7.550 -10.000 7.385 1.00 97.88 183 THR A O 1
ATOM 1382 N N . LEU A 1 184 ? -5.827 -11.378 6.964 1.00 97.94 184 LEU A N 1
ATOM 1383 C CA . LEU A 1 184 ? -6.248 -12.426 7.888 1.00 97.94 184 LEU A CA 1
ATOM 1384 C C . LEU A 1 184 ? -6.180 -11.956 9.341 1.00 97.94 184 LEU A C 1
ATOM 1386 O O . LEU A 1 184 ? -7.075 -12.280 10.118 1.00 97.94 184 LEU A O 1
ATOM 1390 N N . GLY A 1 185 ? -5.175 -11.153 9.705 1.00 97.25 185 GLY A N 1
ATOM 1391 C CA . GLY A 1 185 ? -5.097 -10.521 11.021 1.00 97.25 185 GLY A CA 1
ATOM 1392 C C . GLY A 1 185 ? -6.314 -9.643 11.313 1.00 97.25 185 GLY A C 1
ATOM 1393 O O . GLY A 1 185 ? -6.984 -9.815 12.335 1.00 97.25 185 GLY A O 1
ATOM 1394 N N . ASP A 1 186 ? -6.649 -8.747 10.386 1.00 96.19 186 ASP A N 1
ATOM 1395 C CA . ASP A 1 186 ? -7.801 -7.851 10.511 1.00 96.19 186 ASP A CA 1
ATOM 1396 C C . ASP A 1 186 ? -9.136 -8.616 10.568 1.00 96.19 186 ASP A C 1
ATOM 1398 O O . ASP A 1 186 ? -9.992 -8.321 11.416 1.00 96.19 186 ASP A O 1
ATOM 1402 N N . LEU A 1 187 ? -9.302 -9.648 9.731 1.00 95.50 187 LEU A N 1
ATOM 1403 C CA . LEU A 1 187 ? -10.493 -10.500 9.722 1.00 95.50 187 LEU A CA 1
ATOM 1404 C C . LEU A 1 187 ? -10.627 -11.291 11.027 1.00 95.50 187 LEU A C 1
ATOM 1406 O O . LEU A 1 187 ? -11.683 -11.263 11.661 1.00 95.50 187 LEU A O 1
ATOM 1410 N N . GLN A 1 188 ? -9.556 -11.955 11.466 1.00 96.25 188 GLN A N 1
ATOM 1411 C CA . GLN A 1 188 ? -9.557 -12.748 12.691 1.00 96.25 188 GLN A CA 1
ATOM 1412 C C . GLN A 1 188 ? -9.911 -11.880 13.905 1.00 96.25 188 GLN A C 1
ATOM 1414 O O . GLN A 1 188 ? -10.746 -12.274 14.724 1.00 96.25 188 GLN A O 1
ATOM 1419 N N . LYS A 1 189 ? -9.328 -10.677 14.003 1.00 94.69 189 LYS A N 1
ATOM 1420 C CA . LYS A 1 189 ? -9.635 -9.734 15.086 1.00 94.69 189 LYS A CA 1
ATOM 1421 C C . LYS A 1 189 ? -11.090 -9.287 15.045 1.00 94.69 189 LYS A C 1
ATOM 1423 O O . LYS A 1 189 ? -11.741 -9.261 16.088 1.00 94.69 189 LYS A O 1
ATOM 1428 N N . THR A 1 190 ? -11.603 -8.967 13.860 1.00 92.25 190 THR A N 1
ATOM 1429 C CA . THR A 1 190 ? -13.000 -8.552 13.668 1.00 92.25 190 THR A CA 1
ATOM 1430 C C . THR A 1 190 ? -13.974 -9.641 14.098 1.00 92.25 190 THR A C 1
ATOM 1432 O O . THR A 1 190 ? -14.876 -9.376 14.889 1.00 92.25 190 THR A O 1
ATOM 1435 N N . LEU A 1 191 ? -13.765 -10.875 13.637 1.00 93.44 191 LEU A N 1
ATOM 1436 C CA . LEU A 1 191 ? -14.637 -12.006 13.950 1.00 93.44 191 LEU A CA 1
ATOM 1437 C C . LEU A 1 191 ? -14.589 -12.380 15.433 1.00 93.44 191 LEU A C 1
ATOM 1439 O O . LEU A 1 191 ? -15.631 -12.621 16.038 1.00 93.44 191 LEU A O 1
ATOM 1443 N N . ALA A 1 192 ? -13.401 -12.395 16.042 1.00 94.19 192 ALA A N 1
ATOM 1444 C CA . ALA A 1 192 ? -13.270 -12.667 17.470 1.00 94.19 192 ALA A CA 1
ATOM 1445 C C . ALA A 1 192 ? -13.994 -11.599 18.306 1.00 94.19 192 ALA A C 1
ATOM 1447 O O . ALA A 1 192 ? -14.751 -11.928 19.217 1.00 94.19 192 ALA A O 1
ATOM 1448 N N . LYS A 1 193 ? -13.825 -10.317 17.958 1.00 90.56 193 LYS A N 1
ATOM 1449 C CA . LYS A 1 193 ? -14.489 -9.200 18.643 1.00 90.56 193 LYS A CA 1
ATOM 1450 C C . LYS A 1 193 ? -16.004 -9.215 18.471 1.00 90.56 193 LYS A C 1
ATOM 1452 O O . LYS A 1 193 ? -16.713 -8.954 19.436 1.00 90.56 193 LYS A O 1
ATOM 1457 N N . ALA A 1 194 ? -16.497 -9.573 17.288 1.00 89.62 194 ALA A N 1
ATOM 1458 C CA . ALA A 1 194 ? -17.928 -9.746 17.043 1.00 89.62 194 ALA A CA 1
ATOM 1459 C C . ALA A 1 194 ? -18.545 -10.869 17.899 1.00 89.62 194 ALA A C 1
ATOM 1461 O O . ALA A 1 194 ? -19.724 -10.807 18.226 1.00 89.62 194 ALA A O 1
ATOM 1462 N N . ARG A 1 195 ? -17.744 -11.861 18.309 1.00 92.19 195 ARG A N 1
ATOM 1463 C CA . ARG A 1 195 ? -18.137 -12.946 19.227 1.00 92.19 195 ARG A CA 1
ATOM 1464 C C . ARG A 1 195 ? -17.936 -12.601 20.711 1.00 92.19 195 ARG A C 1
ATOM 1466 O O . ARG A 1 195 ? -18.003 -13.489 21.551 1.00 92.19 195 ARG A O 1
ATOM 1473 N N . GLY A 1 196 ? -17.649 -11.341 21.041 1.00 90.69 196 GLY A N 1
ATOM 1474 C CA . GLY A 1 196 ? -17.460 -10.892 22.424 1.00 90.69 196 GLY A CA 1
ATOM 1475 C C . GLY A 1 196 ? -16.062 -11.136 22.998 1.00 90.69 196 GLY A C 1
ATOM 1476 O O . GLY A 1 196 ? -15.866 -10.980 24.201 1.00 90.69 196 GLY A O 1
ATOM 1477 N N . ALA A 1 197 ? -15.066 -11.492 22.177 1.00 90.00 197 ALA A N 1
ATOM 1478 C CA . ALA A 1 197 ? -13.717 -11.724 22.686 1.00 90.00 197 ALA A CA 1
ATOM 1479 C C . ALA A 1 197 ? -13.082 -10.445 23.266 1.00 90.00 197 ALA A C 1
ATOM 1481 O O . ALA A 1 197 ? -13.105 -9.361 22.666 1.00 90.00 197 ALA A O 1
ATOM 1482 N N . GLY A 1 198 ? -12.422 -10.605 24.414 1.00 91.56 198 GLY A N 1
ATOM 1483 C CA . GLY A 1 198 ? -11.504 -9.627 24.992 1.00 91.56 198 GLY A CA 1
ATOM 1484 C C . GLY A 1 198 ? -10.211 -9.525 24.176 1.00 91.56 198 GLY A C 1
ATOM 1485 O O . GLY A 1 198 ? -10.219 -9.152 23.003 1.00 91.56 198 GLY A O 1
ATOM 1486 N N . LEU A 1 199 ? -9.065 -9.815 24.780 1.00 93.31 199 LEU A N 1
ATOM 1487 C CA . LEU A 1 199 ? -7.817 -9.897 24.023 1.00 93.31 199 LEU A CA 1
ATOM 1488 C C . LEU A 1 199 ? -7.851 -11.119 23.087 1.00 93.31 199 LEU A C 1
ATOM 1490 O O . LEU A 1 199 ? -8.234 -12.208 23.500 1.00 93.31 199 LEU A O 1
ATOM 1494 N N . VAL A 1 200 ? -7.460 -10.938 21.825 1.00 95.44 200 VAL A N 1
ATOM 1495 C CA . VAL A 1 200 ? -7.367 -12.037 20.852 1.00 95.44 200 VAL A CA 1
ATOM 1496 C C . VAL A 1 200 ? -5.958 -12.616 20.934 1.00 95.44 200 VAL A C 1
ATOM 1498 O O . VAL A 1 200 ? -5.003 -11.888 20.684 1.00 95.44 200 VAL A O 1
ATOM 1501 N N . THR A 1 201 ? -5.830 -13.895 21.290 1.00 96.44 201 THR A N 1
ATOM 1502 C CA . THR A 1 201 ? -4.533 -14.569 21.530 1.00 96.44 201 THR A CA 1
ATOM 1503 C C . THR A 1 201 ? -4.370 -15.891 20.770 1.00 96.44 201 THR A C 1
ATOM 1505 O O . THR A 1 201 ? -3.384 -16.594 20.957 1.00 96.44 201 THR A O 1
ATOM 1508 N N . SER A 1 202 ? -5.319 -16.248 19.901 1.00 94.38 202 SER A N 1
ATOM 1509 C CA . SER A 1 202 ? -5.286 -17.466 19.078 1.00 94.38 202 SER A CA 1
ATOM 1510 C C . SER A 1 202 ? -4.853 -17.175 17.635 1.00 94.38 202 SER A C 1
ATOM 1512 O O . SER A 1 202 ? -4.656 -16.018 17.260 1.00 94.38 202 SER A O 1
ATOM 1514 N N . GLY A 1 203 ? -4.713 -18.204 16.792 1.00 95.56 203 GLY A N 1
ATOM 1515 C CA . GLY A 1 203 ? -4.423 -18.047 15.358 1.00 95.56 203 GLY A CA 1
ATOM 1516 C C . GLY A 1 203 ? -3.150 -17.236 15.091 1.00 95.56 203 GLY A C 1
ATOM 1517 O O . GLY A 1 203 ? -2.114 -17.488 15.703 1.00 95.56 203 GLY A O 1
ATOM 1518 N N . LEU A 1 204 ? -3.223 -16.229 14.214 1.00 96.69 204 LEU A N 1
ATOM 1519 C CA . LEU A 1 204 ? -2.081 -15.344 13.940 1.00 96.69 204 LEU A CA 1
ATOM 1520 C C . LEU A 1 204 ? -1.651 -14.545 15.177 1.00 96.69 204 LEU A C 1
ATOM 1522 O O . LEU A 1 204 ? -0.457 -14.330 15.386 1.00 96.69 204 LEU A O 1
ATOM 1526 N N . TYR A 1 205 ? -2.609 -14.164 16.026 1.00 96.88 205 TYR A N 1
ATOM 1527 C CA . TYR A 1 205 ? -2.347 -13.420 17.259 1.00 96.88 205 TYR A CA 1
ATOM 1528 C C . TYR A 1 205 ? -1.609 -14.230 18.336 1.00 96.88 205 TYR A C 1
ATOM 1530 O O . TYR A 1 205 ? -1.089 -13.639 19.278 1.00 96.88 205 TYR A O 1
ATOM 1538 N N . ALA A 1 206 ? -1.503 -15.555 18.188 1.00 97.12 206 ALA A N 1
ATOM 1539 C CA . ALA A 1 206 ? -0.657 -16.379 19.054 1.00 97.12 206 ALA A CA 1
ATOM 1540 C C . ALA A 1 206 ? 0.844 -16.190 18.764 1.00 97.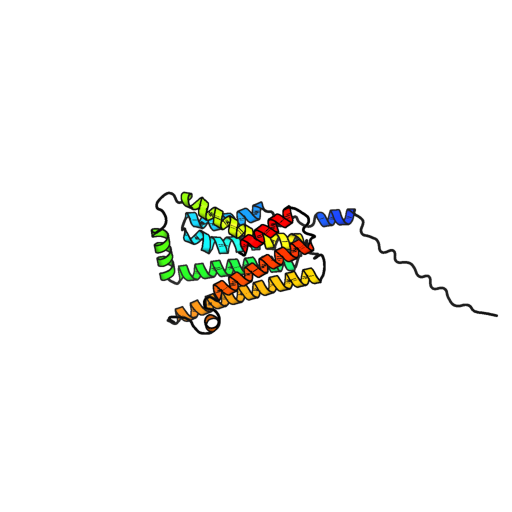12 206 ALA A C 1
ATOM 1542 O O . ALA A 1 206 ? 1.679 -16.428 19.631 1.00 97.12 206 ALA A O 1
ATOM 1543 N N . LYS A 1 207 ? 1.191 -15.775 17.537 1.00 97.62 207 LYS A N 1
ATOM 1544 C CA . LYS A 1 207 ? 2.581 -15.610 17.077 1.00 97.62 207 LYS A CA 1
ATOM 1545 C C . LYS A 1 207 ? 2.973 -14.145 16.908 1.00 97.62 207 LYS A C 1
ATOM 1547 O O . LYS A 1 207 ? 4.126 -13.787 17.118 1.00 97.62 207 LYS A O 1
ATOM 1552 N N . LEU A 1 208 ? 2.023 -13.298 16.519 1.00 96.69 208 LEU A N 1
ATOM 1553 C CA . LEU A 1 208 ? 2.245 -11.889 16.214 1.00 96.69 208 LEU A CA 1
ATOM 1554 C C . LEU A 1 208 ? 1.317 -11.026 17.065 1.00 96.69 208 LEU A C 1
ATOM 1556 O O . LEU A 1 208 ? 0.101 -11.170 16.999 1.00 96.69 208 LEU A O 1
ATOM 1560 N N . ARG A 1 209 ? 1.864 -10.055 17.806 1.00 95.00 209 ARG A N 1
ATOM 1561 C CA . ARG A 1 209 ? 1.035 -9.089 18.560 1.00 95.00 209 ARG A CA 1
ATOM 1562 C C . ARG A 1 209 ? 0.149 -8.251 17.634 1.00 95.00 209 ARG A C 1
ATOM 1564 O O . ARG A 1 209 ? -0.967 -7.871 17.988 1.00 95.00 209 ARG A O 1
ATOM 1571 N N . HIS A 1 210 ? 0.663 -7.978 16.437 1.00 95.81 210 HIS A N 1
ATOM 1572 C CA . HIS A 1 210 ? 0.068 -7.087 15.454 1.00 95.81 210 HIS A CA 1
ATOM 1573 C C . HIS A 1 210 ? 0.189 -7.676 14.038 1.00 95.81 210 HIS A C 1
ATOM 1575 O O . HIS A 1 210 ? 0.927 -7.127 13.224 1.00 95.81 210 HIS A O 1
ATOM 1581 N N . PRO A 1 211 ? -0.519 -8.780 13.717 1.00 97.44 211 PRO A N 1
ATOM 1582 C CA . PRO A 1 211 ? -0.384 -9.441 12.418 1.00 97.44 211 PRO A CA 1
ATOM 1583 C C . PRO A 1 211 ? -0.661 -8.494 11.244 1.00 97.44 211 PRO A C 1
ATOM 1585 O O . PRO A 1 211 ? 0.040 -8.541 10.241 1.00 97.44 211 PRO A O 1
ATOM 1588 N N . ASN A 1 212 ? -1.629 -7.584 11.401 1.00 96.75 212 ASN A N 1
ATOM 1589 C CA . ASN A 1 212 ? -1.953 -6.551 10.419 1.00 96.75 212 ASN A CA 1
ATOM 1590 C C . ASN A 1 212 ? -0.766 -5.622 10.115 1.00 96.75 212 ASN A C 1
ATOM 1592 O O . ASN A 1 212 ? -0.419 -5.444 8.953 1.00 96.75 212 ASN A O 1
ATOM 1596 N N . TYR A 1 213 ? -0.095 -5.106 11.147 1.00 95.75 213 TYR A N 1
ATOM 1597 C CA . TYR A 1 213 ? 1.078 -4.248 10.976 1.00 95.75 213 TYR A CA 1
ATOM 1598 C C . TYR A 1 213 ? 2.303 -5.023 10.478 1.00 95.75 213 TYR A C 1
ATOM 1600 O O . TYR A 1 213 ? 3.033 -4.522 9.632 1.00 95.75 213 TYR A O 1
ATOM 1608 N N . THR A 1 214 ? 2.522 -6.254 10.956 1.00 97.38 214 THR A N 1
ATOM 1609 C CA . THR A 1 214 ? 3.630 -7.101 10.485 1.00 97.38 214 THR A CA 1
ATOM 1610 C C . THR A 1 214 ? 3.487 -7.432 9.003 1.00 97.38 214 THR A C 1
ATOM 1612 O O . THR A 1 214 ? 4.452 -7.306 8.253 1.00 97.38 214 THR A O 1
ATOM 1615 N N . GLY A 1 215 ? 2.289 -7.840 8.576 1.00 97.94 215 GLY A N 1
ATOM 1616 C CA . GLY A 1 215 ? 2.014 -8.135 7.173 1.00 97.94 215 GLY A CA 1
ATOM 1617 C C . GLY A 1 215 ? 2.181 -6.903 6.287 1.00 97.94 215 GLY A C 1
ATOM 1618 O O . GLY A 1 215 ? 2.778 -6.987 5.218 1.00 97.94 215 GLY A O 1
ATOM 1619 N N . GLU A 1 216 ? 1.724 -5.745 6.762 1.00 97.50 216 GLU A N 1
ATOM 1620 C CA . GLU A 1 216 ? 1.875 -4.482 6.049 1.00 97.50 216 GLU A CA 1
ATOM 1621 C C . GLU A 1 216 ? 3.340 -4.039 5.918 1.00 97.50 216 GLU A C 1
ATOM 1623 O O . GLU A 1 216 ? 3.780 -3.730 4.815 1.00 97.50 216 GLU A O 1
ATOM 1628 N N . ALA A 1 217 ? 4.125 -4.084 6.997 1.00 96.50 217 ALA A N 1
ATOM 1629 C CA . ALA A 1 217 ? 5.556 -3.785 6.934 1.00 96.50 217 ALA A CA 1
ATOM 1630 C C . ALA A 1 217 ? 6.284 -4.728 5.959 1.00 96.50 217 ALA A C 1
ATOM 1632 O O . ALA A 1 217 ? 7.068 -4.281 5.124 1.00 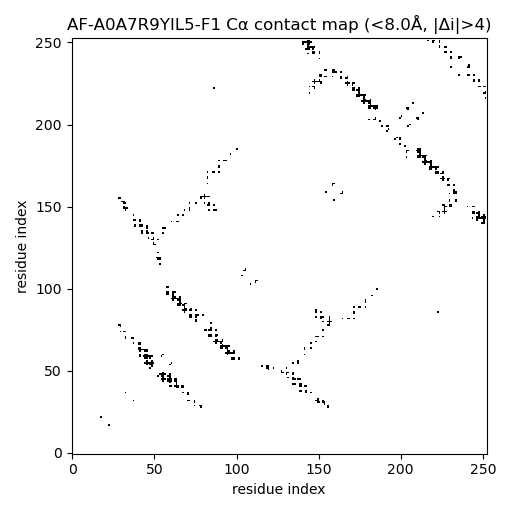96.50 217 ALA A O 1
ATOM 1633 N N . GLY A 1 218 ? 5.976 -6.030 6.016 1.00 97.44 218 GLY A N 1
ATOM 1634 C CA . GLY A 1 218 ? 6.512 -7.024 5.084 1.00 97.44 218 GLY A CA 1
ATOM 1635 C C . GLY A 1 218 ? 6.176 -6.716 3.624 1.00 97.44 218 GLY A C 1
ATOM 1636 O O . GLY A 1 218 ? 7.048 -6.812 2.764 1.00 97.44 218 GLY A O 1
ATOM 1637 N N . LEU A 1 219 ? 4.938 -6.290 3.352 1.00 98.06 219 LEU A N 1
ATOM 1638 C CA . LEU A 1 219 ? 4.492 -5.888 2.020 1.00 98.06 219 LEU A CA 1
ATOM 1639 C C . LEU A 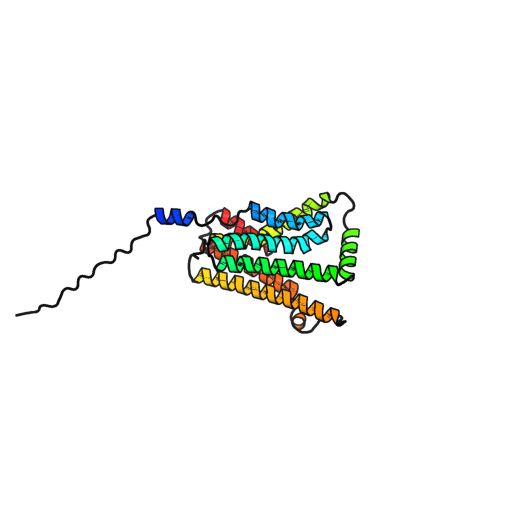1 219 ? 5.326 -4.728 1.474 1.00 98.06 219 LEU A C 1
ATOM 1641 O O . LEU A 1 219 ? 5.844 -4.825 0.361 1.00 98.06 219 LEU A O 1
ATOM 1645 N N . TRP A 1 220 ? 5.488 -3.653 2.246 1.00 97.75 220 TRP A N 1
ATOM 1646 C CA . TRP A 1 220 ? 6.199 -2.462 1.774 1.00 97.75 220 TRP A CA 1
ATOM 1647 C C . TRP A 1 220 ? 7.695 -2.676 1.621 1.00 97.75 220 TRP A C 1
ATOM 1649 O O . TRP A 1 220 ? 8.266 -2.204 0.641 1.00 97.75 220 TRP A O 1
ATOM 1659 N N . MET A 1 221 ? 8.317 -3.449 2.516 1.00 96.94 221 MET A N 1
ATOM 1660 C CA . MET A 1 221 ? 9.714 -3.858 2.349 1.00 96.94 221 MET A CA 1
ATOM 1661 C C . MET A 1 221 ? 9.905 -4.674 1.066 1.00 96.94 221 MET A C 1
ATOM 1663 O O . MET A 1 221 ? 10.856 -4.445 0.320 1.00 96.94 221 MET A O 1
ATOM 1667 N N . ALA A 1 222 ? 8.986 -5.596 0.773 1.00 97.88 222 ALA A N 1
ATOM 1668 C CA . ALA A 1 222 ? 9.061 -6.414 -0.429 1.00 97.88 222 ALA A CA 1
ATOM 1669 C C . ALA A 1 222 ? 8.828 -5.589 -1.709 1.00 97.88 222 ALA A C 1
ATOM 1671 O O . ALA A 1 222 ? 9.568 -5.745 -2.680 1.00 97.88 222 ALA A O 1
ATOM 1672 N N . SER A 1 223 ? 7.865 -4.661 -1.694 1.00 97.62 223 SER A N 1
ATOM 1673 C CA . SER A 1 223 ? 7.631 -3.708 -2.788 1.00 97.62 223 SER A CA 1
ATOM 1674 C C . SER A 1 223 ? 8.861 -2.831 -3.051 1.00 97.62 223 SER A C 1
ATOM 1676 O O . SER A 1 223 ? 9.356 -2.771 -4.180 1.00 97.62 223 SER A O 1
ATOM 1678 N N . ALA A 1 224 ? 9.418 -2.206 -2.008 1.00 95.94 224 ALA A N 1
ATOM 1679 C CA . ALA A 1 224 ? 10.628 -1.396 -2.121 1.00 95.94 224 ALA A CA 1
ATOM 1680 C C . ALA A 1 224 ? 11.803 -2.216 -2.666 1.00 95.94 224 ALA A C 1
ATOM 1682 O O . ALA A 1 224 ? 12.471 -1.781 -3.604 1.00 95.94 224 ALA A O 1
ATOM 1683 N N . GLY A 1 225 ? 11.992 -3.440 -2.162 1.00 95.62 225 GLY A N 1
ATOM 1684 C CA . GLY A 1 225 ? 12.974 -4.384 -2.686 1.00 95.62 225 GLY A CA 1
ATOM 1685 C C . GLY A 1 225 ? 12.777 -4.674 -4.176 1.00 95.62 225 GLY A C 1
ATOM 1686 O O . GLY A 1 225 ? 13.746 -4.650 -4.933 1.00 95.62 225 GLY A O 1
ATOM 1687 N N . ALA A 1 226 ? 11.538 -4.900 -4.627 1.00 95.25 226 ALA A N 1
ATOM 1688 C CA . ALA A 1 226 ? 11.240 -5.131 -6.041 1.00 95.25 226 ALA A CA 1
ATOM 1689 C C . ALA A 1 226 ? 11.625 -3.915 -6.903 1.00 95.25 226 ALA A C 1
ATOM 1691 O O . ALA A 1 226 ? 12.208 -4.076 -7.976 1.00 95.25 226 ALA A O 1
ATOM 1692 N N . GLY A 1 227 ? 11.366 -2.699 -6.407 1.00 92.19 227 GLY A N 1
ATOM 1693 C CA . GLY A 1 227 ? 11.811 -1.454 -7.035 1.00 92.19 227 GLY A CA 1
ATOM 1694 C C . GLY A 1 227 ? 13.336 -1.329 -7.113 1.00 92.19 227 GLY A C 1
ATOM 1695 O O . GLY A 1 227 ? 13.865 -1.014 -8.177 1.00 92.19 227 GLY A O 1
ATOM 1696 N N . VAL A 1 228 ? 14.053 -1.628 -6.024 1.00 91.38 228 VAL A N 1
ATOM 1697 C CA . VAL A 1 228 ? 15.528 -1.598 -5.969 1.00 91.38 228 VAL A CA 1
ATOM 1698 C C . VAL A 1 228 ? 16.137 -2.606 -6.945 1.00 91.38 228 VAL A C 1
ATOM 1700 O O . VAL A 1 228 ? 17.021 -2.255 -7.723 1.00 91.38 228 VAL A O 1
ATOM 1703 N N . VAL A 1 229 ? 15.652 -3.850 -6.956 1.00 92.06 229 VAL A N 1
ATOM 1704 C CA . VAL A 1 229 ? 16.143 -4.886 -7.880 1.00 92.06 229 VAL A CA 1
ATOM 1705 C C . VAL A 1 229 ? 15.872 -4.490 -9.333 1.00 92.06 229 VAL A C 1
ATOM 1707 O O . VAL A 1 229 ? 16.738 -4.681 -10.188 1.00 92.06 229 VAL A O 1
ATOM 1710 N N . ALA A 1 230 ? 14.716 -3.883 -9.617 1.00 89.38 230 ALA A N 1
ATOM 1711 C CA . ALA A 1 230 ? 14.413 -3.352 -10.942 1.00 89.38 230 ALA A CA 1
ATOM 1712 C C . ALA A 1 230 ? 15.365 -2.216 -11.350 1.00 89.38 230 ALA A C 1
ATOM 1714 O O . ALA A 1 230 ? 15.898 -2.232 -12.458 1.00 89.38 230 ALA A O 1
ATOM 1715 N N . ALA A 1 231 ? 15.637 -1.274 -10.445 1.00 86.62 231 ALA A N 1
ATOM 1716 C CA . ALA A 1 231 ? 16.583 -0.184 -10.668 1.00 86.62 231 ALA A CA 1
ATOM 1717 C C . ALA A 1 231 ? 18.000 -0.697 -10.975 1.00 86.62 231 ALA A C 1
ATOM 1719 O O . ALA A 1 231 ? 18.625 -0.249 -11.936 1.00 86.62 231 ALA A O 1
ATOM 1720 N N . LEU A 1 232 ? 18.491 -1.663 -10.191 1.00 85.25 232 LEU A N 1
ATOM 1721 C CA . LEU A 1 232 ? 19.798 -2.291 -10.401 1.00 85.25 232 LEU A CA 1
ATOM 1722 C C . LEU A 1 232 ? 19.854 -3.043 -11.736 1.00 85.25 232 LEU A C 1
ATOM 1724 O O . LEU A 1 232 ? 20.824 -2.902 -12.477 1.00 85.25 232 LEU A O 1
ATOM 1728 N N . GLY A 1 233 ? 18.798 -3.794 -12.068 1.00 81.06 233 GLY A N 1
ATOM 1729 C CA . GLY A 1 233 ? 18.687 -4.527 -13.328 1.00 81.06 233 GLY A CA 1
ATOM 1730 C C . GLY A 1 233 ? 18.655 -3.623 -14.562 1.00 81.06 233 GLY A C 1
ATOM 1731 O O . GLY A 1 233 ? 19.205 -3.990 -15.593 1.00 81.06 233 GLY A O 1
ATOM 1732 N N . ALA A 1 234 ? 18.079 -2.425 -14.455 1.00 75.62 234 ALA A N 1
ATOM 1733 C CA . ALA A 1 234 ? 18.075 -1.426 -15.524 1.00 75.62 234 ALA A CA 1
ATOM 1734 C C . ALA A 1 234 ? 19.434 -0.719 -15.722 1.00 75.62 234 ALA A C 1
ATOM 1736 O O . ALA A 1 234 ? 19.556 0.116 -16.615 1.00 75.62 234 ALA A O 1
ATOM 1737 N N . GLY A 1 235 ? 20.443 -1.027 -14.895 1.00 65.69 235 GLY A N 1
ATOM 1738 C CA . GLY A 1 235 ? 21.724 -0.325 -14.876 1.00 65.69 235 GLY A CA 1
ATOM 1739 C C . GLY A 1 235 ? 21.554 1.080 -14.304 1.00 65.69 235 GLY A C 1
ATOM 1740 O O . GLY A 1 235 ? 21.473 2.045 -15.058 1.00 65.69 235 GLY A O 1
ATOM 1741 N N . ALA A 1 236 ? 21.478 1.179 -12.970 1.00 60.59 236 ALA A N 1
ATOM 1742 C CA . ALA A 1 236 ? 21.117 2.350 -12.151 1.00 60.59 236 ALA A CA 1
ATOM 1743 C C . ALA A 1 236 ? 21.998 3.622 -12.295 1.00 60.59 236 ALA A C 1
ATOM 1745 O O . ALA A 1 236 ? 22.208 4.353 -11.331 1.00 60.59 236 ALA A O 1
ATOM 1746 N N . CYS A 1 237 ? 22.518 3.928 -13.480 1.00 57.41 237 CYS A N 1
ATOM 1747 C CA . CYS A 1 237 ? 23.448 5.023 -13.732 1.00 57.41 237 CYS A CA 1
ATOM 1748 C C . CYS A 1 237 ? 22.767 6.379 -13.979 1.00 57.41 237 CYS A C 1
ATOM 1750 O O . CYS A 1 237 ? 23.466 7.380 -14.118 1.00 57.41 237 CYS A O 1
ATOM 1752 N N . SER A 1 238 ? 21.430 6.452 -14.042 1.00 71.75 238 SER A N 1
ATOM 1753 C CA . SER A 1 238 ? 20.734 7.739 -14.174 1.00 71.75 238 SER A CA 1
ATOM 1754 C C . SER A 1 238 ? 20.353 8.323 -12.812 1.00 71.75 238 SER A C 1
ATOM 1756 O O . SER A 1 238 ? 19.843 7.628 -11.929 1.00 71.75 238 SER A O 1
ATOM 1758 N N . THR A 1 239 ? 20.537 9.636 -12.661 1.00 74.38 239 THR A N 1
ATOM 1759 C CA . THR A 1 239 ? 20.127 10.404 -11.470 1.00 74.38 239 THR A CA 1
ATOM 1760 C C . THR A 1 239 ? 18.639 10.236 -11.156 1.00 74.38 239 THR A C 1
ATOM 1762 O O . THR A 1 239 ? 18.250 10.204 -9.990 1.00 74.38 239 THR A O 1
ATOM 1765 N N . ALA A 1 240 ? 17.808 10.049 -12.185 1.00 76.19 240 ALA A N 1
ATOM 1766 C CA . ALA A 1 240 ? 16.388 9.763 -12.035 1.00 76.19 240 ALA A CA 1
ATOM 1767 C C . ALA A 1 240 ? 16.137 8.414 -11.338 1.00 76.19 240 ALA A C 1
ATOM 1769 O O . ALA A 1 240 ? 15.364 8.365 -10.385 1.00 76.19 240 ALA A O 1
ATOM 1770 N N . ILE A 1 241 ? 16.795 7.328 -11.766 1.00 76.69 241 ILE A N 1
ATOM 1771 C CA . ILE A 1 241 ? 16.640 6.003 -11.138 1.00 76.69 241 ILE A CA 1
ATOM 1772 C C . ILE A 1 241 ? 17.108 6.041 -9.677 1.00 76.69 241 ILE A C 1
ATOM 1774 O O . ILE A 1 241 ? 16.424 5.503 -8.804 1.00 76.69 241 ILE A O 1
ATOM 1778 N N . ALA A 1 242 ? 18.214 6.731 -9.387 1.00 79.38 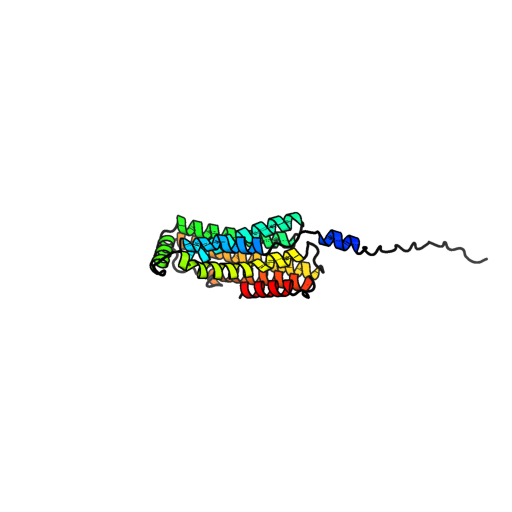242 ALA A N 1
ATOM 1779 C CA . ALA A 1 242 ? 18.702 6.910 -8.021 1.00 79.38 242 ALA A CA 1
ATOM 1780 C C . ALA A 1 242 ? 17.694 7.663 -7.132 1.00 79.38 242 ALA A C 1
ATOM 1782 O O . ALA A 1 242 ? 17.407 7.217 -6.022 1.00 79.38 242 ALA A O 1
ATOM 1783 N N . ALA A 1 243 ? 17.093 8.748 -7.635 1.00 83.06 243 ALA A N 1
ATOM 1784 C CA . ALA A 1 243 ? 16.078 9.509 -6.904 1.00 83.06 243 ALA A CA 1
ATOM 1785 C C . ALA A 1 243 ? 14.833 8.663 -6.587 1.00 83.06 243 ALA A C 1
ATOM 1787 O O . ALA A 1 243 ? 14.355 8.662 -5.454 1.00 83.06 243 ALA A O 1
ATOM 1788 N N . TRP A 1 244 ? 14.338 7.889 -7.556 1.00 82.81 244 TRP A N 1
ATOM 1789 C CA . TRP A 1 244 ? 13.201 6.985 -7.344 1.00 82.81 244 TRP A CA 1
ATOM 1790 C C . TRP A 1 244 ? 13.522 5.838 -6.385 1.00 82.81 244 TRP A C 1
ATOM 1792 O O . TRP A 1 244 ? 12.661 5.428 -5.609 1.00 82.81 244 TRP A O 1
ATOM 1802 N N . THR A 1 245 ? 14.760 5.350 -6.398 1.00 80.50 245 THR A N 1
ATOM 1803 C CA . THR A 1 245 ? 15.220 4.319 -5.460 1.00 80.50 245 THR A CA 1
ATOM 1804 C C . THR A 1 245 ? 15.296 4.870 -4.036 1.00 80.50 245 THR A C 1
ATOM 1806 O O . THR A 1 245 ? 14.803 4.237 -3.108 1.00 80.50 245 THR A O 1
ATOM 1809 N N . ALA A 1 246 ? 15.836 6.078 -3.854 1.00 83.94 246 ALA A N 1
ATOM 1810 C CA . ALA A 1 246 ? 15.851 6.745 -2.553 1.00 83.94 246 ALA A CA 1
ATOM 1811 C C . ALA A 1 246 ? 14.429 6.993 -2.027 1.00 83.94 246 ALA A C 1
ATOM 1813 O O . ALA A 1 246 ? 14.150 6.717 -0.864 1.00 83.94 246 ALA A O 1
ATOM 1814 N N . LEU A 1 247 ? 13.511 7.440 -2.891 1.00 84.56 247 LEU A N 1
ATOM 1815 C CA . LEU A 1 247 ? 12.097 7.607 -2.545 1.00 84.56 247 LEU A CA 1
ATOM 1816 C C . LEU A 1 247 ? 11.441 6.291 -2.106 1.00 84.56 247 LEU A C 1
ATOM 1818 O O . LEU A 1 247 ? 10.717 6.287 -1.114 1.00 84.56 247 LEU A O 1
ATOM 1822 N N . ALA A 1 248 ? 11.722 5.184 -2.799 1.00 81.81 248 ALA A N 1
ATOM 1823 C CA . ALA A 1 248 ? 11.231 3.860 -2.421 1.00 81.81 248 ALA A CA 1
ATOM 1824 C C . ALA A 1 248 ? 11.730 3.431 -1.032 1.00 81.81 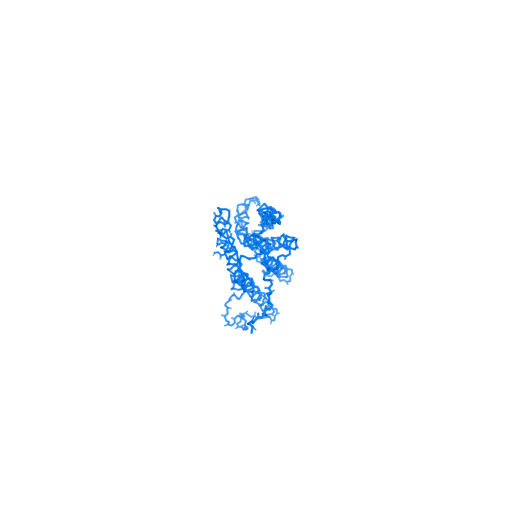248 ALA A C 1
ATOM 1826 O O . ALA A 1 248 ? 10.949 2.917 -0.234 1.00 81.81 248 ALA A O 1
ATOM 1827 N N . LEU A 1 249 ? 13.009 3.680 -0.728 1.00 85.19 249 LEU A N 1
ATOM 1828 C CA . LEU A 1 249 ? 13.606 3.355 0.570 1.00 85.19 249 LEU A CA 1
ATOM 1829 C C . LEU A 1 249 ? 13.054 4.226 1.702 1.00 85.19 249 LEU A C 1
ATOM 1831 O O . LEU A 1 249 ? 12.772 3.717 2.781 1.00 85.19 249 LEU A O 1
ATOM 1835 N N . VAL A 1 250 ? 12.854 5.524 1.453 1.00 84.50 250 VAL A N 1
ATOM 1836 C CA . VAL A 1 250 ? 12.203 6.428 2.415 1.00 84.50 250 VAL A CA 1
ATOM 1837 C C . VAL A 1 250 ? 10.751 6.016 2.651 1.00 84.50 250 VAL A C 1
ATOM 1839 O O . VAL A 1 250 ? 10.271 6.101 3.772 1.00 84.50 250 VAL A O 1
ATOM 1842 N N . GLY A 1 251 ? 10.051 5.5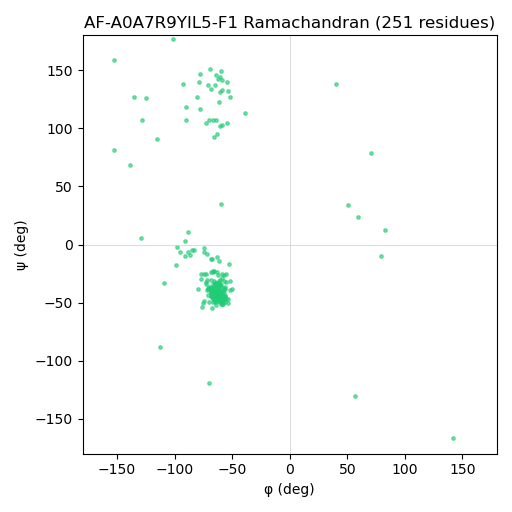51 1.614 1.00 69.75 251 GLY A N 1
ATOM 1843 C CA . GLY A 1 251 ? 8.673 5.085 1.733 1.00 69.75 251 GLY A CA 1
ATOM 1844 C C . GLY A 1 251 ? 8.510 3.832 2.597 1.00 69.75 251 GLY A C 1
ATOM 1845 O O . GLY A 1 251 ? 7.468 3.671 3.223 1.00 69.75 251 GLY A O 1
ATOM 1846 N N . CYS A 1 252 ? 9.504 2.938 2.631 1.00 80.25 252 CYS A N 1
ATOM 1847 C CA . CYS A 1 252 ? 9.430 1.703 3.419 1.00 80.25 252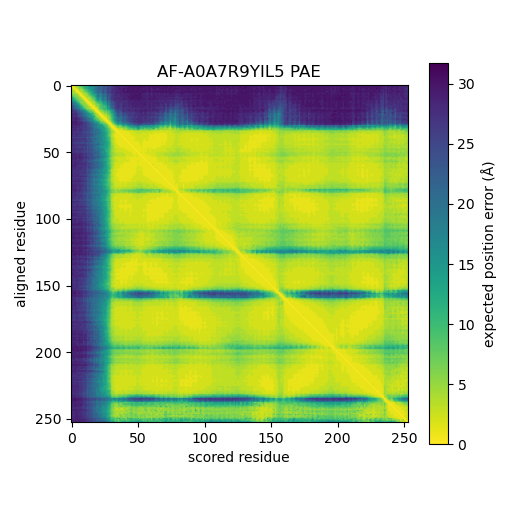 CYS A CA 1
ATOM 1848 C C . CYS A 1 252 ? 10.078 1.781 4.812 1.00 80.25 252 CYS A C 1
ATOM 1850 O O . CYS A 1 252 ? 9.995 0.792 5.543 1.00 80.25 252 CYS A O 1
ATOM 1852 N N . ALA A 1 253 ? 10.752 2.890 5.140 1.00 57.34 253 ALA A N 1
ATOM 1853 C CA . ALA A 1 253 ? 11.388 3.141 6.438 1.00 57.34 253 ALA A CA 1
ATOM 1854 C C . ALA A 1 253 ? 10.377 3.643 7.481 1.00 57.34 253 ALA A C 1
ATOM 1856 O O . ALA A 1 253 ? 10.483 3.196 8.646 1.00 57.34 253 ALA A O 1
#

Solvent-accessible surface area (backbone atoms only — not comparable to full-atom values): 12981 Å² total; per-residue (Å²): 137,84,87,84,81,84,85,77,81,81,75,78,79,75,78,76,72,83,52,75,69,56,56,56,59,57,66,65,50,70,80,47,68,52,68,64,63,41,46,48,29,13,37,59,35,6,50,46,19,46,80,40,64,67,30,24,76,43,52,6,42,14,41,13,35,24,43,40,12,50,57,38,31,61,49,18,61,75,55,66,13,68,66,27,32,54,48,15,47,49,30,30,53,48,10,49,51,48,37,51,52,50,50,50,42,49,76,74,33,67,68,53,46,54,48,50,51,55,52,50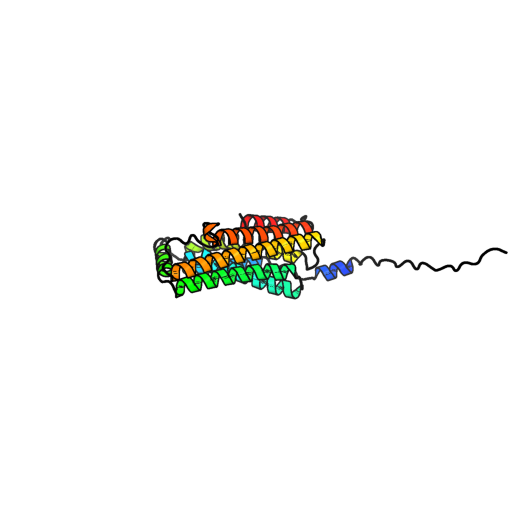,72,70,45,86,86,72,68,48,71,76,43,46,67,60,24,51,55,51,15,52,43,46,35,15,53,50,29,20,59,34,33,40,38,62,41,68,61,58,56,76,39,74,65,54,44,50,53,33,47,50,22,44,50,46,18,50,50,12,48,48,42,17,52,50,33,53,48,52,51,51,55,42,45,76,71,69,49,74,86,76,60,58,79,64,39,60,80,28,97,48,32,36,59,53,12,46,53,44,19,40,46,20,40,27,48,23,12,44,50,33,32,56,51,68,58,57,80,45,72,65,50,48,50,43,42,51,32,12,52,62,35,51,107

Radius of gyration: 24.33 Å; Cα contacts (8 Å, |Δi|>4): 359; chains: 1; bounding box: 63×71×81 Å

Nearest PDB structures (foldseek):
  2z0n-assembly1_A-2  TM=2.723E-01  e=6.728E+00  Homo sapiens
  2q12-assembly1_A-2  TM=2.550E-01  e=8.389E+00  Homo sapiens
  5c5b-assembly2_D  TM=1.850E-01  e=8.027E+00  Homo sapiens

Secondary structure (DSSP, 8-state):
----------------PPPHHHHHHHTTSPPPS-HHHHHHHHHHHHGGGGT-GGGGTTHHHHHHHHHHHHHHHHHHHHTT-HHHHHHHHHHHHHHHHHHHHHHHHHHH-HHHHHHHHHHHHTSPSS-GGGGHHHHHHHHHHHHHHHHHHHHHHTTTT--SSHHHHHHHHHHHHHHHHHHHHHHHHHHHHHHHHHTT-SS--SGGGGT-S-HHHHHHHHHHHHHHHHHHHHHHHT---SHHHHHHHHHHHHHH-

InterPro domains:
  IPR010721 Probable O-methyltransferase UstE-like [PF06966] (61-231)
  IPR010721 Probable O-methyltransferase UstE-like [PTHR32251] (61-240)